Protein AF-0000000085929333 (afdb_homodimer)

Organism: NCBI:txid2866384

pLDDT: mean 88.83, std 20.16, range [30.67, 98.81]

Foldseek 3Di:
DDPPPDPPPPPDVPPQPDDQDLLLLLVVLVCVVPVVDDLVVSCVVSVHDSVVSVVSVVSCVVVCVDPDRDDDDDLVVVQFDWKKKKFFAFAPVCVVQLVVLLVPDPQFDDKDQDDDPGGIMTIGTHNDVVVVVCCVPPSNVPRHTTDDMDMGIDPDDDDDSPSVVSDDDPPD/DDPPPDPPPPPDVPPQPDDQDLLNLLVVLVCVVPVVDDLVVSCVVSVHDSVVSVVSVVSCVVVCVDPDRDDDDDLVVVQFDWKKKKFWAFAPVCVVQLVVLLVPDPQFDDKDQDDDPGGIMTIGTHNDVVVVVCCVPPVNVPRHTTDDMDMGIDPDDDDDSPSVVSDDDPPD

InterPro domains:
  IPR000485 AsnC-type HTH domain [PR00033] (20-36)
  IPR000485 AsnC-type HTH domain [PR00033] (36-47)
  IPR000485 AsnC-type HTH domain [PR00033] (47-66)
  IPR000485 AsnC-type HTH domain [PS50956] (20-81)
  IPR011008 Dimeric alpha-beta barrel [SSF54909] (80-157)
  IPR019885 Transcription regulator HTH, AsnC-type, conserved site [PS00519] (38-64)
  IPR019887 Transcription regulator AsnC/Lrp, ligand binding domain [PF01037] (84-159)
  IPR019888 Transcription regulator AsnC-like [SM00344] (20-126)
  IPR036388 Winged helix-like DNA-binding domain superfamily [G3DSA:1.10.10.10] (10-73)
  IPR036390 Winged helix DNA-binding domain superfamily [SSF46785] (20-80)

Secondary structure (DSSP, 8-state):
-------GGGSGGGSS-----HHHHHHHHHHHH-TT--HHHHHHHHTS-HHHHHHHHHHHHHTTSEEEEEEEE-TGGGT--EEEEEEEEE-GGGHHHHHHHHHH-TTEEEEEEESSS-SEEEEEEESSHHHHHHIIIIIGGGSTTEEEEEEEEEEEEEP--GGGGTS-----/-------GGGSGGGSS-----HHHHHHHHHHHH-TT--HHHHHHHHTS-HHHHHHHHHHHHHTTSEEEEEEEE-TGGGT--EEEEEEEEE-GGGHHHHHHHHHH-TTEEEEEEESSS-SEEEEEEESSHHHHHHIIIIIGGGSTTEEEEEEEEEEEEEP--GGGGTS-----

Nearest PDB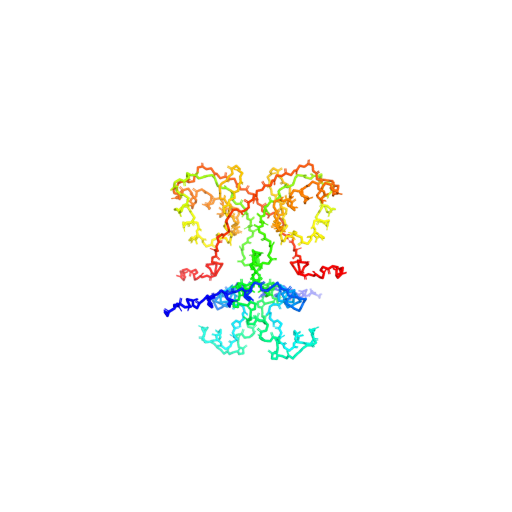 structures (foldseek):
  7fby-assembly1_A  TM=9.221E-01  e=7.530E-14  Pyrococcus horikoshii OT3
  2zny-assembly2_C  TM=9.361E-01  e=3.910E-13  Pyrococcus horikoshii
  1i1g-assembly1_A  TM=9.671E-01  e=1.616E-11  Pyrococcus furiosus
  8q90-assembly1_B  TM=9.523E-01  e=5.817E-11  Haloferax mediterranei
  2cfx-assembly1_C  TM=9.227E-01  e=2.476E-11  Bacillus subtilis

Structure (mmCIF, N/CA/C/O backbone):
data_AF-0000000085929333-model_v1
#
loop_
_entity.id
_entity.type
_entity.pdbx_description
1 polymer 'Lrp/AsnC family transcriptional regulator'
#
loop_
_atom_site.group_PDB
_atom_site.id
_atom_site.type_symbol
_atom_site.label_atom_id
_atom_site.label_alt_id
_atom_site.label_comp_id
_atom_site.label_asym_id
_atom_site.label_entity_id
_atom_site.label_seq_id
_atom_site.pdbx_PDB_ins_code
_atom_site.Cartn_x
_atom_site.Cartn_y
_atom_site.Cartn_z
_atom_site.occupancy
_atom_site.B_iso_or_equiv
_atom_site.auth_seq_id
_atom_site.auth_comp_id
_atom_site.auth_asym_id
_atom_site.auth_atom_id
_atom_site.pdbx_PDB_model_num
ATOM 1 N N . MET A 1 1 ? -31.391 53.062 -18.328 1 32.12 1 MET A N 1
ATOM 2 C CA . MET A 1 1 ? -31.969 51.75 -18.156 1 32.12 1 MET A CA 1
ATOM 3 C C . MET A 1 1 ? -30.891 50.719 -17.859 1 32.12 1 MET A C 1
ATOM 5 O O . MET A 1 1 ? -30.094 50.375 -18.719 1 32.12 1 MET A O 1
ATOM 9 N N . GLU A 1 2 ? -30.281 50.75 -16.562 1 32.5 2 GLU A N 1
ATOM 10 C CA . GLU A 1 2 ? -29.109 50.219 -15.844 1 32.5 2 GLU A CA 1
ATOM 11 C C . GLU A 1 2 ? -29.234 48.719 -15.625 1 32.5 2 GLU A C 1
ATOM 13 O O . GLU A 1 2 ? -30.188 48.25 -14.992 1 32.5 2 GLU A O 1
ATOM 18 N N . ASN A 1 3 ? -28.797 47.906 -16.688 1 35.47 3 ASN A N 1
ATOM 19 C CA . ASN A 1 3 ? -28.734 46.438 -16.75 1 35.47 3 ASN A CA 1
ATOM 20 C C . ASN A 1 3 ? -28.031 45.875 -15.523 1 35.47 3 ASN A C 1
ATOM 22 O O . ASN A 1 3 ? -26.859 46.156 -15.289 1 35.47 3 ASN A O 1
ATOM 26 N N . SER A 1 4 ? -28.828 45.531 -14.445 1 35.84 4 SER A N 1
ATOM 27 C CA . SER A 1 4 ? -28.547 44.781 -13.211 1 35.84 4 SER A CA 1
ATOM 28 C C . SER A 1 4 ? -27.875 43.469 -13.508 1 35.84 4 SER A C 1
ATOM 30 O O . SER A 1 4 ? -28.5 42.562 -14.062 1 35.84 4 SER A O 1
ATOM 32 N N . LEU A 1 5 ? -26.562 43.469 -13.898 1 33.84 5 LEU A N 1
ATOM 33 C CA . LEU A 1 5 ? -25.719 42.281 -14.055 1 33.84 5 LEU A CA 1
ATOM 34 C C . LEU A 1 5 ? -25.891 41.344 -12.867 1 33.84 5 LEU A C 1
ATOM 36 O O . LEU A 1 5 ? -25.781 41.75 -11.711 1 33.84 5 LEU A O 1
ATOM 40 N N . ASP A 1 6 ? -26.703 40.219 -13.031 1 31.5 6 ASP A N 1
ATOM 41 C CA . ASP A 1 6 ? -27.016 39.031 -12.234 1 31.5 6 ASP A CA 1
ATOM 42 C C . ASP A 1 6 ? -25.75 38.375 -11.719 1 31.5 6 ASP A C 1
ATOM 44 O O . ASP A 1 6 ? -24.953 37.844 -12.5 1 31.5 6 ASP A O 1
ATOM 48 N N . TYR A 1 7 ? -25.141 38.812 -10.555 1 31.5 7 TYR A N 1
ATOM 49 C CA . TYR A 1 7 ? -24.094 38.281 -9.68 1 31.5 7 TYR A CA 1
ATOM 50 C C . TYR A 1 7 ? -24.406 36.844 -9.266 1 31.5 7 TYR A C 1
ATOM 52 O O . TYR A 1 7 ? -23.891 36.344 -8.258 1 31.5 7 TYR A O 1
ATOM 60 N N . ASN A 1 8 ? -25.469 36.094 -9.797 1 35.25 8 ASN A N 1
ATOM 61 C CA . ASN A 1 8 ? -25.828 34.844 -9.125 1 35.25 8 ASN A CA 1
ATOM 62 C C . ASN A 1 8 ? -24.75 33.812 -9.273 1 35.25 8 ASN A C 1
ATOM 64 O O . ASN A 1 8 ? -24.984 32.625 -9 1 35.25 8 ASN A O 1
ATOM 68 N N . SER A 1 9 ? -23.734 33.938 -10.188 1 34.47 9 SER A N 1
ATOM 69 C CA . SER A 1 9 ? -23.016 32.719 -10.469 1 34.47 9 SER A CA 1
ATOM 70 C C . SER A 1 9 ? -22.203 32.25 -9.266 1 34.47 9 SER A C 1
ATOM 72 O O . SER A 1 9 ? -21.359 31.359 -9.375 1 34.47 9 SER A O 1
ATOM 74 N N . LYS A 1 10 ? -21.938 33.125 -8.242 1 34.38 10 LYS A N 1
ATOM 75 C CA . LYS A 1 10 ? -20.875 32.719 -7.328 1 34.38 10 LYS A CA 1
ATOM 76 C C . LYS A 1 10 ? -21.266 31.516 -6.496 1 34.38 10 LYS A C 1
ATOM 78 O O . LYS A 1 10 ? -20.469 31.031 -5.684 1 34.38 10 LYS A O 1
ATOM 83 N N . LYS A 1 11 ? -22.531 31.344 -6.066 1 35.56 11 LYS A N 1
ATOM 84 C CA . LYS A 1 11 ? -22.812 30.625 -4.828 1 35.56 11 LYS A CA 1
ATOM 85 C C . LYS A 1 11 ? -22.562 29.125 -4.988 1 35.56 11 LYS A C 1
ATOM 87 O O . LYS A 1 11 ? -22.453 28.406 -3.998 1 35.56 11 LYS A O 1
ATOM 92 N N . GLU A 1 12 ? -23.031 28.547 -6.051 1 35.44 12 GLU A N 1
ATOM 93 C CA . GLU A 1 12 ? -23.25 27.109 -5.918 1 35.44 12 GLU A CA 1
ATOM 94 C C . GLU A 1 12 ? -21.938 26.344 -5.793 1 35.44 12 GLU A C 1
ATOM 96 O O . GLU A 1 12 ? -21.938 25.141 -5.559 1 35.44 12 GLU A O 1
ATOM 101 N N . GLY A 1 13 ? -20.922 26.828 -6.426 1 36.38 13 GLY A N 1
ATOM 102 C CA . GLY A 1 13 ? -19.797 25.922 -6.531 1 36.38 13 GLY A CA 1
ATOM 103 C C . GLY A 1 13 ? -19.172 25.594 -5.188 1 36.38 13 GLY A C 1
ATOM 104 O O . GLY A 1 13 ? -18.062 25.047 -5.125 1 36.38 13 GLY A O 1
ATOM 105 N N . SER A 1 14 ? -19.359 26.406 -4.152 1 36.12 14 SER A N 1
ATOM 106 C CA . SER A 1 14 ? -18.719 26.453 -2.84 1 36.12 14 SER A CA 1
ATOM 107 C C . SER A 1 14 ? -19.031 25.203 -2.033 1 36.12 14 SER A C 1
ATOM 109 O O . SER A 1 14 ? -18.688 25.109 -0.852 1 36.12 14 SER A O 1
ATOM 111 N N . ASN A 1 15 ? -20.156 24.484 -2.287 1 38.84 15 ASN A N 1
ATOM 112 C CA . ASN A 1 15 ? -20.734 23.5 -1.37 1 38.84 15 ASN A CA 1
ATOM 113 C C . ASN A 1 15 ? -19.734 22.391 -1.049 1 38.84 15 ASN A C 1
ATOM 115 O O . ASN A 1 15 ? -20.062 21.422 -0.363 1 38.84 15 ASN A O 1
ATOM 119 N N . ILE A 1 16 ? -18.938 21.922 -1.933 1 40.66 16 ILE A N 1
ATOM 120 C CA . ILE A 1 16 ? -18.375 20.578 -2.082 1 40.66 16 ILE A CA 1
ATOM 121 C C . ILE A 1 16 ? -17.328 20.344 -0.987 1 40.66 16 ILE A C 1
ATOM 123 O O . ILE A 1 16 ? -16.781 19.25 -0.874 1 40.66 16 ILE A O 1
ATOM 127 N N . LYS A 1 17 ? -16.422 21.203 -0.756 1 48.69 17 LYS A N 1
ATOM 128 C CA . LYS A 1 17 ? -15.25 20.797 0.008 1 48.69 17 LYS A CA 1
ATOM 129 C C . LYS A 1 17 ? -15.633 20.406 1.436 1 48.69 17 LYS A C 1
ATOM 131 O O . LYS A 1 17 ? -15.297 21.125 2.385 1 48.69 17 LYS A O 1
ATOM 136 N N . LYS A 1 18 ? -16.844 20.016 1.617 1 57.16 18 LYS A N 1
ATOM 137 C CA . LYS A 1 18 ? -17.125 19.766 3.023 1 57.16 18 LYS A CA 1
ATOM 138 C C . LYS A 1 18 ? -16.156 18.75 3.609 1 57.16 18 LYS A C 1
ATOM 140 O O . LYS A 1 18 ? -15.867 17.719 2.988 1 57.16 18 LYS A O 1
ATOM 145 N N . ASN A 1 19 ? -15.516 19.125 4.668 1 73.62 19 ASN A N 1
ATOM 146 C CA . ASN A 1 19 ? -14.578 18.406 5.52 1 73.62 19 ASN A CA 1
ATOM 147 C C . ASN A 1 19 ? -15.164 17.078 6.004 1 73.62 19 ASN A C 1
ATOM 149 O O . ASN A 1 19 ? -16.391 16.953 6.133 1 73.62 19 ASN A O 1
ATOM 153 N N . LEU A 1 20 ? -14.445 16.047 5.898 1 88.81 20 LEU A N 1
ATOM 154 C CA . LEU A 1 20 ? -14.812 14.758 6.465 1 88.81 20 LEU A CA 1
ATOM 155 C C . LEU A 1 20 ? -15.336 14.914 7.891 1 88.81 20 LEU A C 1
ATOM 157 O O . LEU A 1 20 ? -14.695 15.562 8.719 1 88.81 20 LEU A O 1
ATOM 161 N N . ASP A 1 21 ? -16.562 14.531 8.125 1 91.12 21 ASP A N 1
ATOM 162 C CA . ASP A 1 21 ? -17.031 14.555 9.5 1 91.12 21 ASP A CA 1
ATOM 163 C C . ASP A 1 21 ? -16.656 13.266 10.234 1 91.12 21 ASP A C 1
ATOM 165 O O . ASP A 1 21 ? -15.953 12.422 9.688 1 91.12 21 ASP A O 1
ATOM 169 N N . TYR A 1 22 ? -17.125 13.234 11.461 1 92.38 22 TYR A N 1
ATOM 170 C CA . TYR A 1 22 ? -16.781 12.133 12.352 1 92.38 22 TYR A CA 1
ATOM 171 C C . TYR A 1 22 ? -17.203 10.797 11.758 1 92.38 22 TYR A C 1
ATOM 173 O O . TYR A 1 22 ? -16.453 9.82 11.812 1 92.38 22 TYR A O 1
ATOM 181 N N . LYS A 1 23 ? -18.344 10.711 11.227 1 95.44 23 LYS A N 1
ATOM 182 C CA . LYS A 1 23 ? -18.859 9.453 10.688 1 95.44 23 LYS A CA 1
ATOM 183 C C . LYS A 1 23 ? -18.062 9.008 9.469 1 95.44 23 LYS A C 1
ATOM 185 O O . LYS A 1 23 ? -17.781 7.82 9.297 1 95.44 23 LYS A O 1
ATOM 190 N N . ASP A 1 24 ? -17.672 9.984 8.586 1 96.19 24 ASP A N 1
ATOM 191 C CA . ASP A 1 24 ? -16.828 9.664 7.441 1 96.19 24 ASP A CA 1
ATOM 192 C C . ASP A 1 24 ? -15.508 9.031 7.895 1 96.19 24 ASP A C 1
ATOM 194 O O . ASP A 1 24 ? -15.047 8.047 7.305 1 96.19 24 ASP A O 1
ATOM 198 N N . ARG A 1 25 ? -14.969 9.562 8.945 1 95.75 25 ARG A N 1
ATOM 199 C CA . ARG A 1 25 ? -13.688 9.078 9.461 1 95.75 25 ARG A CA 1
ATOM 200 C C . ARG A 1 25 ? -13.828 7.66 10.008 1 95.75 25 ARG A C 1
ATOM 202 O O . ARG A 1 25 ? -12.922 6.836 9.836 1 95.75 25 ARG A O 1
ATOM 209 N N . ILE A 1 26 ? -14.883 7.438 10.656 1 96.31 26 ILE A N 1
ATOM 210 C CA . ILE A 1 26 ? -15.125 6.102 11.188 1 96.31 26 ILE A CA 1
ATOM 211 C C . ILE A 1 26 ? -15.234 5.105 10.031 1 96.31 26 ILE A C 1
ATOM 213 O O . ILE A 1 26 ? -14.656 4.016 10.086 1 96.31 26 ILE A O 1
ATOM 217 N N . ILE A 1 27 ? -15.953 5.496 9.016 1 97.75 27 ILE A N 1
ATOM 218 C CA . ILE A 1 27 ? -16.109 4.633 7.848 1 97.75 27 ILE A CA 1
ATOM 219 C C . ILE A 1 27 ? -14.742 4.301 7.266 1 97.75 27 ILE A C 1
ATOM 221 O O . ILE A 1 27 ? -14.438 3.135 6.996 1 97.75 27 ILE A O 1
ATOM 225 N N . LEU A 1 28 ? -13.938 5.312 7.078 1 98 28 LEU A N 1
ATOM 226 C CA . LEU A 1 28 ? -12.609 5.117 6.512 1 98 28 LEU A CA 1
ATOM 227 C C . LEU A 1 28 ? -11.766 4.211 7.402 1 98 28 LEU A C 1
ATOM 229 O O . LEU A 1 28 ? -11.055 3.334 6.906 1 98 28 LEU A O 1
ATOM 233 N N . SER A 1 29 ? -11.875 4.441 8.711 1 97.44 29 SER A N 1
ATOM 234 C CA . SER A 1 29 ? -11.141 3.619 9.664 1 97.44 29 SER A CA 1
ATOM 235 C C . SER A 1 29 ? -11.531 2.15 9.555 1 97.44 29 SER A C 1
ATOM 237 O O . SER A 1 29 ? -10.672 1.271 9.523 1 97.44 29 SER A O 1
ATOM 239 N N . LEU A 1 30 ? -12.789 1.899 9.453 1 97.69 30 LEU A N 1
ATOM 240 C CA . LEU A 1 30 ? -13.297 0.533 9.359 1 97.69 30 LEU A CA 1
ATOM 241 C C . LEU A 1 30 ? -12.859 -0.121 8.055 1 97.69 30 LEU A C 1
ATOM 243 O O . LEU A 1 30 ? -12.414 -1.272 8.047 1 97.69 30 LEU A O 1
ATOM 247 N N . LEU A 1 31 ? -12.914 0.618 6.992 1 98.06 31 LEU A N 1
ATOM 248 C CA . LEU A 1 31 ? -12.641 0.061 5.672 1 98.06 31 LEU A CA 1
ATOM 249 C C . LEU A 1 31 ? -11.148 -0.224 5.5 1 98.06 31 LEU A C 1
ATOM 251 O O . LEU A 1 31 ? -10.773 -1.197 4.844 1 98.06 31 LEU A O 1
ATOM 255 N N . VAL A 1 32 ? -10.281 0.638 6.031 1 97.75 32 VAL A N 1
ATOM 256 C CA . VAL A 1 32 ? -8.844 0.402 5.918 1 97.75 32 VAL A CA 1
ATOM 257 C C . VAL A 1 32 ? -8.469 -0.864 6.684 1 97.75 32 VAL A C 1
ATOM 259 O O . VAL A 1 32 ? -7.555 -1.59 6.281 1 97.75 32 VAL A O 1
ATOM 262 N N . LYS A 1 33 ? -9.219 -1.116 7.715 1 96.69 33 LYS A N 1
ATOM 263 C CA . LYS A 1 33 ? -8.992 -2.318 8.508 1 96.69 33 LYS A CA 1
ATOM 264 C C . LYS A 1 33 ? -9.539 -3.557 7.809 1 96.69 33 LYS A C 1
ATOM 266 O O . LYS A 1 33 ? -8.914 -4.617 7.82 1 96.69 33 LYS A O 1
ATOM 271 N N . ASP A 1 34 ? -10.68 -3.346 7.246 1 97.69 34 ASP A N 1
ATOM 272 C CA . ASP A 1 34 ? -11.352 -4.426 6.535 1 97.69 34 ASP A CA 1
ATOM 273 C C . ASP A 1 34 ? -12.383 -3.881 5.551 1 97.69 34 ASP A C 1
ATOM 275 O O . ASP A 1 34 ? -13.523 -3.596 5.93 1 97.69 34 ASP A O 1
ATOM 279 N N . SER A 1 35 ? -12.008 -3.908 4.289 1 98 35 SER A N 1
ATOM 280 C CA . SER A 1 35 ? -12.898 -3.312 3.297 1 98 35 SER A CA 1
ATOM 281 C C . SER A 1 35 ? -14.039 -4.258 2.936 1 98 35 SER A C 1
ATOM 283 O O . SER A 1 35 ? -14.961 -3.879 2.217 1 98 35 SER A O 1
ATOM 285 N N . SER A 1 36 ? -13.992 -5.465 3.406 1 96.38 36 SER A N 1
ATOM 286 C CA . SER A 1 36 ? -15.062 -6.422 3.123 1 96.38 36 SER A CA 1
ATOM 287 C C . SER A 1 36 ? -16.188 -6.32 4.152 1 96.38 36 SER A C 1
ATOM 289 O O . SER A 1 36 ? -17.172 -7.043 4.062 1 96.38 36 SER A O 1
ATOM 291 N N . ILE A 1 37 ? -16.047 -5.465 5.125 1 97.38 37 ILE A N 1
ATOM 292 C CA . ILE A 1 37 ? -17.062 -5.285 6.156 1 97.38 37 ILE A CA 1
ATOM 293 C C . ILE A 1 37 ? -18.406 -4.938 5.504 1 97.38 37 ILE A C 1
ATOM 295 O O . ILE A 1 37 ? -18.453 -4.188 4.527 1 97.38 37 ILE A O 1
ATOM 299 N N . SER A 1 38 ? -19.484 -5.414 6.047 1 97.06 38 SER A N 1
ATOM 300 C CA . SER A 1 38 ? -20.797 -5.203 5.445 1 97.06 38 SER A CA 1
ATOM 301 C C . SER A 1 38 ? -21.344 -3.816 5.773 1 97.06 38 SER A C 1
ATOM 303 O O . SER A 1 38 ? -20.984 -3.23 6.797 1 97.06 38 SER A O 1
ATOM 305 N N . LEU A 1 39 ? -22.203 -3.373 4.91 1 97.5 39 LEU A N 1
ATOM 306 C CA . LEU A 1 39 ? -22.875 -2.102 5.156 1 97.5 39 LEU A CA 1
ATOM 307 C C . LEU A 1 39 ? -23.656 -2.146 6.465 1 97.5 39 LEU A C 1
ATOM 309 O O . LEU A 1 39 ? -23.719 -1.152 7.191 1 97.5 39 LEU A O 1
ATOM 313 N N . VAL A 1 40 ? -24.234 -3.277 6.773 1 98.25 40 VAL A N 1
ATOM 314 C CA . VAL A 1 40 ? -25.016 -3.449 7.992 1 98.25 40 VAL A CA 1
ATOM 315 C C . VAL A 1 40 ? -24.109 -3.25 9.211 1 98.25 40 VAL A C 1
ATOM 317 O O . VAL A 1 40 ? -24.469 -2.516 10.141 1 98.25 40 VAL A O 1
ATOM 320 N N . ASP A 1 41 ? -22.984 -3.846 9.219 1 98.44 41 ASP A N 1
ATOM 321 C CA . ASP A 1 41 ? -22.062 -3.734 10.344 1 98.44 41 ASP A CA 1
ATOM 322 C C . ASP A 1 41 ? -21.562 -2.299 10.508 1 98.44 41 ASP A C 1
ATOM 324 O O . ASP A 1 41 ? -21.453 -1.796 11.625 1 98.44 41 ASP A O 1
ATOM 328 N N . ILE A 1 42 ? -21.266 -1.647 9.398 1 98.38 42 ILE A N 1
ATOM 329 C CA . ILE A 1 42 ? -20.828 -0.254 9.461 1 98.38 42 ILE A CA 1
ATOM 330 C C . ILE A 1 42 ? -21.953 0.605 10.047 1 98.38 42 ILE A C 1
ATOM 332 O O . ILE A 1 42 ? -21.703 1.459 10.898 1 98.38 42 ILE A O 1
ATOM 336 N N . SER A 1 43 ? -23.156 0.378 9.562 1 98.44 43 SER A N 1
ATOM 337 C CA . SER A 1 43 ? -24.297 1.163 10.031 1 98.44 43 SER A CA 1
ATOM 338 C C . SER A 1 43 ? -24.484 1.012 11.531 1 98.44 43 SER A C 1
ATOM 340 O O . SER A 1 43 ? -24.844 1.976 12.219 1 98.44 43 SER A O 1
ATOM 342 N N . LYS A 1 44 ? -24.25 -0.179 12.078 1 98.44 44 LYS A N 1
ATOM 343 C CA . LYS A 1 44 ? -24.375 -0.426 13.516 1 98.44 44 LYS A CA 1
ATOM 344 C C . LYS A 1 44 ? -23.344 0.383 14.297 1 98.44 44 LYS A C 1
ATOM 346 O O . LYS A 1 44 ? -23.656 1.001 15.312 1 98.44 44 LYS A O 1
ATOM 351 N N . VAL A 1 45 ? -22.172 0.432 13.82 1 97.38 45 VAL A N 1
ATOM 352 C CA . VAL A 1 45 ? -21.094 1.161 14.492 1 97.38 45 VAL A CA 1
ATOM 353 C C . VAL A 1 45 ? -21.406 2.656 14.477 1 97.38 45 VAL A C 1
ATOM 355 O O . VAL A 1 45 ? -21.172 3.35 15.477 1 97.38 45 VAL A O 1
ATOM 358 N N . LEU A 1 46 ? -21.953 3.127 13.414 1 96.88 46 LEU A N 1
ATOM 359 C CA . LEU A 1 46 ? -22.203 4.551 13.227 1 96.88 46 LEU A CA 1
ATOM 360 C C . LEU A 1 46 ? -23.5 4.98 13.922 1 96.88 46 LEU A C 1
ATOM 362 O O . LEU A 1 46 ? -23.703 6.168 14.164 1 96.88 46 LEU A O 1
ATOM 366 N N . GLY A 1 47 ? -24.344 4.094 14.148 1 97.75 47 GLY A N 1
ATOM 367 C CA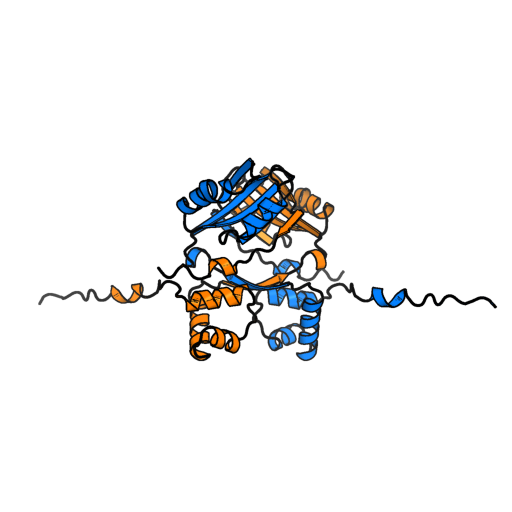 . GLY A 1 47 ? -25.641 4.434 14.711 1 97.75 47 GLY A CA 1
ATOM 368 C C . GLY A 1 47 ? -26.562 5.125 13.719 1 97.75 47 GLY A C 1
ATOM 369 O O . GLY A 1 47 ? -27.297 6.043 14.086 1 97.75 47 GLY A O 1
ATOM 370 N N . ILE A 1 48 ? -26.438 4.805 12.469 1 97.94 48 ILE A N 1
ATOM 371 C CA . ILE A 1 48 ? -27.312 5.348 11.43 1 97.94 48 ILE A CA 1
ATOM 372 C C . ILE A 1 48 ? -27.875 4.211 10.578 1 97.94 48 ILE A C 1
ATOM 374 O O . ILE A 1 48 ? -27.5 3.047 10.766 1 97.94 48 ILE A O 1
ATOM 378 N N . SER A 1 49 ? -28.734 4.559 9.648 1 98.12 49 SER A N 1
ATOM 379 C CA . SER A 1 49 ? -29.375 3.551 8.805 1 98.12 49 SER A CA 1
ATOM 380 C C . SER A 1 49 ? -28.406 3.012 7.758 1 98.12 49 SER A C 1
ATOM 382 O O . SER A 1 49 ? -27.422 3.674 7.414 1 98.12 49 SER A O 1
ATOM 384 N N . VAL A 1 50 ? -28.75 1.851 7.281 1 98.44 50 VAL A N 1
ATOM 385 C CA . VAL A 1 50 ? -27.969 1.247 6.207 1 98.44 50 VAL A CA 1
ATOM 386 C C . VAL A 1 50 ? -28 2.146 4.973 1 98.44 50 VAL A C 1
ATOM 388 O O . VAL A 1 50 ? -26.984 2.309 4.289 1 98.44 50 VAL A O 1
ATOM 391 N N . THR A 1 51 ? -29.141 2.754 4.695 1 98.31 51 THR A N 1
ATOM 392 C CA . THR A 1 51 ? -29.297 3.65 3.555 1 98.31 51 THR A CA 1
ATOM 393 C C . THR A 1 51 ? -28.391 4.867 3.689 1 98.31 51 THR A C 1
ATOM 395 O O . THR A 1 51 ? -27.703 5.25 2.732 1 98.31 51 THR A O 1
ATOM 398 N N . ALA A 1 52 ? -28.328 5.48 4.828 1 98.12 52 ALA A N 1
ATOM 399 C CA . ALA A 1 52 ? -27.453 6.629 5.086 1 98.12 52 ALA A CA 1
ATOM 400 C C . ALA A 1 52 ? -25.984 6.242 4.953 1 98.12 52 ALA A C 1
ATOM 402 O O . ALA A 1 52 ? -25.188 7.008 4.418 1 98.12 52 ALA A O 1
ATOM 403 N N . THR A 1 53 ? -25.672 5.082 5.512 1 98.25 53 THR A N 1
ATOM 404 C CA . THR A 1 53 ? -24.312 4.57 5.41 1 98.25 53 THR A CA 1
ATOM 405 C C . THR A 1 53 ? -23.906 4.398 3.949 1 98.25 53 THR A C 1
ATOM 407 O O . THR A 1 53 ? -22.812 4.809 3.553 1 98.25 53 THR A O 1
ATOM 410 N N . LYS A 1 54 ? -24.75 3.807 3.223 1 98 54 LYS A N 1
ATOM 411 C CA . LYS A 1 54 ? -24.5 3.59 1.802 1 98 54 LYS A CA 1
ATOM 412 C C . LYS A 1 54 ? -24.266 4.914 1.078 1 98 54 LYS A C 1
ATOM 414 O O . LYS A 1 54 ? -23.359 5.02 0.249 1 98 54 LYS A O 1
ATOM 419 N N . LYS A 1 55 ? -25.047 5.852 1.35 1 98.06 55 LYS A N 1
ATOM 420 C CA . LYS A 1 55 ? -24.906 7.168 0.729 1 98.06 55 LYS A CA 1
ATOM 421 C C . LYS A 1 55 ? -23.578 7.809 1.075 1 98.06 55 LYS A C 1
ATOM 423 O O . LYS A 1 55 ? -22.922 8.391 0.21 1 98.06 55 LYS A O 1
ATOM 428 N N . ARG A 1 56 ? -23.219 7.688 2.303 1 97.62 56 ARG A N 1
ATOM 429 C CA . ARG A 1 56 ? -21.938 8.25 2.738 1 97.62 56 ARG A CA 1
ATOM 430 C C . ARG A 1 56 ? -20.766 7.566 2.039 1 97.62 56 ARG A C 1
ATOM 432 O O . ARG A 1 56 ? -19.828 8.234 1.587 1 97.62 56 ARG A O 1
ATOM 439 N N . LEU A 1 57 ? -20.844 6.277 2.053 1 97.62 57 LEU A N 1
ATOM 440 C CA . LEU A 1 57 ? -19.797 5.535 1.356 1 97.62 57 LEU A CA 1
ATOM 441 C C . LEU A 1 57 ? -19.703 5.965 -0.104 1 97.62 57 LEU A C 1
ATOM 443 O O . LEU A 1 57 ? -18.609 6.195 -0.62 1 97.62 57 LEU A O 1
ATOM 447 N N . ALA A 1 58 ? -20.859 6.051 -0.754 1 97.56 58 ALA A N 1
ATOM 448 C CA . ALA A 1 58 ? -20.906 6.477 -2.15 1 97.56 58 ALA A CA 1
ATOM 449 C C . ALA A 1 58 ? -20.297 7.863 -2.32 1 97.56 58 ALA A C 1
ATOM 451 O O . ALA A 1 58 ? -19.562 8.109 -3.277 1 97.56 58 ALA A O 1
ATOM 452 N N . LYS A 1 59 ? -20.547 8.695 -1.451 1 97.38 59 LYS A N 1
ATOM 453 C CA . LYS A 1 59 ? -20.016 10.055 -1.499 1 97.38 59 LYS A CA 1
ATOM 454 C C . LYS A 1 59 ? -18.5 10.062 -1.369 1 97.38 59 LYS A C 1
ATOM 456 O O . LYS A 1 59 ? -17.812 10.812 -2.066 1 97.38 59 LYS A O 1
ATOM 461 N N . LEU A 1 60 ? -18 9.258 -0.424 1 97.81 60 LEU A N 1
ATOM 462 C CA . LEU A 1 60 ? -16.562 9.156 -0.231 1 97.81 60 LEU A CA 1
ATOM 463 C C . LEU A 1 60 ? -15.867 8.664 -1.5 1 97.81 60 LEU A C 1
ATOM 465 O O . LEU A 1 60 ? -14.789 9.133 -1.851 1 97.81 60 LEU A O 1
ATOM 469 N N . LYS A 1 61 ? -16.484 7.758 -2.162 1 97.69 61 LYS A N 1
ATOM 470 C CA . LYS A 1 61 ? -15.961 7.242 -3.424 1 97.69 61 LYS A CA 1
ATOM 471 C C . LYS A 1 61 ? -16.062 8.281 -4.531 1 97.69 61 LYS A C 1
ATOM 473 O O . LYS A 1 61 ? -15.102 8.523 -5.262 1 97.69 61 LYS A O 1
ATOM 478 N N . ASP A 1 62 ? -17.219 8.977 -4.637 1 97.25 62 ASP A N 1
ATOM 479 C CA . ASP A 1 62 ? -17.469 9.969 -5.672 1 97.25 62 ASP A CA 1
ATOM 480 C C . ASP A 1 62 ? -16.516 11.148 -5.543 1 97.25 62 ASP A C 1
ATOM 482 O O . ASP A 1 62 ? -16.062 11.703 -6.547 1 97.25 62 ASP A O 1
ATOM 486 N N . ARG A 1 63 ? -16.188 11.406 -4.32 1 96.75 63 ARG A N 1
ATOM 487 C CA . ARG A 1 63 ? -15.273 12.516 -4.047 1 96.75 63 ARG A CA 1
ATOM 488 C C . ARG A 1 63 ? -13.828 12.102 -4.289 1 96.75 63 ARG A C 1
ATOM 490 O O . ARG A 1 63 ? -12.922 12.93 -4.207 1 96.75 63 ARG A O 1
ATOM 497 N N . GLY A 1 64 ? -13.609 10.844 -4.484 1 97.38 64 GLY A N 1
ATOM 498 C CA . GLY A 1 64 ? -12.273 10.352 -4.777 1 97.38 64 GLY A CA 1
ATOM 499 C C . GLY A 1 64 ? -11.438 10.133 -3.531 1 97.38 64 GLY A C 1
ATOM 500 O O . GLY A 1 64 ? -10.211 9.992 -3.615 1 97.38 64 GLY A O 1
ATOM 501 N N . ILE A 1 65 ? -12.031 10.219 -2.354 1 97.62 65 ILE A N 1
ATOM 502 C CA . ILE A 1 65 ? -11.312 9.977 -1.107 1 97.62 65 ILE A CA 1
ATOM 503 C C . ILE A 1 65 ? -10.906 8.508 -1.022 1 97.62 65 ILE A C 1
ATOM 505 O O . ILE A 1 65 ? -9.773 8.195 -0.655 1 97.62 65 ILE A O 1
ATOM 509 N N . ILE A 1 66 ? -11.875 7.672 -1.298 1 98.12 66 ILE A N 1
ATOM 510 C CA . ILE A 1 66 ? -11.555 6.262 -1.478 1 98.12 66 ILE A CA 1
ATOM 511 C C . ILE A 1 66 ? -11.188 5.996 -2.936 1 98.12 66 ILE A C 1
ATOM 513 O O . ILE A 1 66 ? -12.023 6.145 -3.83 1 98.12 66 ILE A O 1
ATOM 517 N N . LYS A 1 67 ? -10.031 5.559 -3.168 1 97.06 67 LYS A N 1
ATOM 518 C CA . LYS A 1 67 ? -9.523 5.387 -4.527 1 97.06 67 LYS A CA 1
ATOM 519 C C . LYS A 1 67 ? -9.789 3.973 -5.035 1 97.06 67 LYS A C 1
ATOM 521 O O . LYS A 1 67 ? -10.047 3.773 -6.227 1 97.06 67 LYS A O 1
ATOM 526 N N . GLN A 1 68 ? -9.625 3.039 -4.125 1 97.19 68 GLN A N 1
ATOM 527 C CA . GLN A 1 68 ? -9.641 1.649 -4.57 1 97.19 68 GLN A CA 1
ATOM 528 C C . GLN A 1 68 ? -9.867 0.701 -3.395 1 97.19 68 GLN A C 1
ATOM 530 O O . GLN A 1 68 ? -9.312 0.904 -2.311 1 97.19 68 GLN A O 1
ATOM 535 N N . SER A 1 69 ? -10.75 -0.232 -3.529 1 97.94 69 SER A N 1
ATOM 536 C CA . SER A 1 69 ? -10.758 -1.403 -2.658 1 97.94 69 SER A CA 1
ATOM 537 C C . SER A 1 69 ? -9.805 -2.479 -3.172 1 97.94 69 SER A C 1
ATOM 539 O O . SER A 1 69 ? -9.852 -2.852 -4.348 1 97.94 69 SER A O 1
ATOM 541 N N . THR A 1 70 ? -8.945 -2.955 -2.375 1 98.31 70 THR A N 1
ATOM 542 C CA . THR A 1 70 ? -7.898 -3.869 -2.805 1 98.31 70 THR A CA 1
ATOM 543 C C . THR A 1 70 ? -7.543 -4.848 -1.69 1 98.31 70 THR A C 1
ATOM 545 O O . THR A 1 70 ? -8.242 -4.922 -0.676 1 98.31 70 THR A O 1
ATOM 548 N N . ILE A 1 71 ? -6.492 -5.66 -1.955 1 98.25 71 ILE A N 1
ATOM 549 C CA . ILE A 1 71 ? -6.023 -6.59 -0.935 1 98.25 71 ILE A CA 1
ATOM 550 C C . ILE A 1 71 ? -4.52 -6.422 -0.73 1 98.25 71 ILE A C 1
ATOM 552 O O . ILE A 1 71 ? -3.801 -6.035 -1.654 1 98.25 71 ILE A O 1
ATOM 556 N N . LYS A 1 72 ? -4.133 -6.609 0.462 1 97.44 72 LYS A N 1
ATOM 557 C CA . LYS A 1 72 ? -2.721 -6.852 0.747 1 97.44 72 LYS A CA 1
ATOM 558 C C . LYS A 1 72 ? -2.377 -8.328 0.612 1 97.44 72 LYS A C 1
ATOM 560 O O . LYS A 1 72 ? -3.098 -9.188 1.126 1 97.44 72 LYS A O 1
ATOM 565 N N . VAL A 1 73 ? -1.278 -8.594 -0.061 1 97.31 73 VAL A N 1
ATOM 566 C CA . VAL A 1 73 ? -0.894 -9.984 -0.283 1 97.31 73 VAL A CA 1
ATOM 567 C C . VAL A 1 73 ? 0.422 -10.281 0.434 1 97.31 73 VAL A C 1
ATOM 569 O O . VAL A 1 73 ? 1.166 -9.359 0.781 1 97.31 73 VAL A O 1
ATOM 572 N N . ASN A 1 74 ? 0.635 -11.516 0.687 1 97 74 ASN A N 1
ATOM 573 C CA . ASN A 1 74 ? 1.896 -12.008 1.233 1 97 74 ASN A CA 1
ATOM 574 C C . ASN A 1 74 ? 2.855 -12.438 0.129 1 97 74 ASN A C 1
ATOM 576 O O . ASN A 1 74 ? 2.758 -13.562 -0.38 1 97 74 ASN A O 1
ATOM 580 N N . PHE A 1 75 ? 3.777 -11.633 -0.161 1 96.56 75 PHE A N 1
ATOM 581 C CA . PHE A 1 75 ? 4.66 -11.883 -1.295 1 96.56 75 PHE A CA 1
ATOM 582 C C . PHE A 1 75 ? 5.516 -13.117 -1.05 1 96.56 75 PHE A C 1
ATOM 584 O O . PHE A 1 75 ? 5.824 -13.859 -1.982 1 96.56 75 PHE A O 1
ATOM 591 N N . ASP A 1 76 ? 5.91 -13.328 0.191 1 95.62 76 ASP A N 1
ATOM 592 C CA . ASP A 1 76 ? 6.711 -14.508 0.518 1 95.62 76 ASP A CA 1
ATOM 593 C C . ASP A 1 76 ? 5.973 -15.797 0.161 1 95.62 76 ASP A C 1
ATOM 595 O O . ASP A 1 76 ? 6.559 -16.703 -0.43 1 95.62 76 ASP A O 1
ATOM 599 N N . LYS A 1 77 ? 4.781 -15.82 0.436 1 94.69 77 LYS A N 1
ATOM 600 C CA . LYS A 1 77 ? 3.975 -17 0.167 1 94.69 77 LYS A CA 1
ATOM 601 C C . LYS A 1 77 ? 3.684 -17.141 -1.325 1 94.69 77 LYS A C 1
ATOM 603 O O . LYS A 1 77 ? 3.238 -18.203 -1.779 1 94.69 77 LYS A O 1
ATOM 608 N N . LEU A 1 78 ? 3.953 -16.094 -2.037 1 94.25 78 LEU A N 1
ATOM 609 C CA . LEU A 1 78 ? 3.768 -16.125 -3.482 1 94.25 78 LEU A CA 1
ATOM 610 C C . LEU A 1 78 ? 5.074 -16.469 -4.191 1 94.25 78 LEU A C 1
ATOM 612 O O . LEU A 1 78 ? 5.129 -16.5 -5.422 1 94.25 78 LEU A O 1
ATOM 616 N N . GLY A 1 79 ? 6.102 -16.672 -3.412 1 93.69 79 GLY A N 1
ATOM 617 C CA . GLY A 1 79 ? 7.375 -17.078 -3.979 1 93.69 79 GLY A CA 1
ATOM 618 C C . GLY A 1 79 ? 8.336 -15.922 -4.195 1 93.69 79 GLY A C 1
ATOM 619 O O . GLY A 1 79 ? 9.391 -16.094 -4.812 1 93.69 79 GLY A O 1
ATOM 620 N N . TYR A 1 80 ? 7.898 -14.773 -3.805 1 95.75 80 TYR A N 1
ATOM 621 C CA . TYR A 1 80 ? 8.758 -13.602 -3.875 1 95.75 80 TYR A CA 1
ATOM 622 C C . TYR A 1 80 ? 9.422 -13.328 -2.531 1 95.75 80 TYR A C 1
ATOM 624 O O . TYR A 1 80 ? 8.836 -12.695 -1.657 1 95.75 80 TYR A O 1
ATOM 632 N N . GLY A 1 81 ? 10.648 -13.656 -2.455 1 96.94 81 GLY A N 1
ATOM 633 C CA . GLY A 1 81 ? 11.297 -13.656 -1.154 1 96.94 81 GLY A CA 1
ATOM 634 C C . GLY A 1 81 ? 12.117 -12.406 -0.898 1 96.94 81 GLY A C 1
ATOM 635 O O . GLY A 1 81 ? 12.656 -12.219 0.196 1 96.94 81 GLY A O 1
ATOM 636 N N . VAL A 1 82 ? 12.203 -11.57 -1.928 1 98.25 82 VAL A N 1
ATOM 637 C CA . VAL A 1 82 ? 13.031 -10.383 -1.771 1 98.25 82 VAL A CA 1
ATOM 638 C C . VAL A 1 82 ? 12.234 -9.133 -2.139 1 98.25 82 VAL A C 1
ATOM 640 O O . VAL A 1 82 ? 11.617 -9.078 -3.209 1 98.25 82 VAL A O 1
ATOM 643 N N . LEU A 1 83 ? 12.148 -8.234 -1.253 1 98.56 83 LEU A N 1
ATOM 644 C CA . LEU A 1 83 ? 11.625 -6.887 -1.459 1 98.56 83 LEU A CA 1
ATOM 645 C C . LEU A 1 83 ? 12.734 -5.848 -1.346 1 98.56 83 LEU A C 1
ATOM 647 O O . LEU A 1 83 ? 13.578 -5.93 -0.454 1 98.56 83 LEU A O 1
ATOM 651 N N . ALA A 1 84 ? 12.719 -4.836 -2.24 1 98.75 84 ALA A N 1
ATOM 652 C CA . ALA A 1 84 ? 13.781 -3.832 -2.205 1 98.75 84 ALA A CA 1
ATOM 653 C C . ALA A 1 84 ? 13.297 -2.5 -2.771 1 98.75 84 ALA A C 1
ATOM 655 O O . ALA A 1 84 ? 12.367 -2.467 -3.586 1 98.75 84 ALA A O 1
ATOM 656 N N . PHE A 1 85 ? 13.906 -1.5 -2.291 1 98.81 85 PHE A N 1
ATOM 657 C CA . PHE A 1 85 ? 13.812 -0.2 -2.945 1 98.81 85 PHE A CA 1
ATOM 658 C C . PHE A 1 85 ? 15.016 0.03 -3.857 1 98.81 85 PHE A C 1
ATOM 660 O O . PHE A 1 85 ? 16.156 -0.209 -3.461 1 98.81 85 PHE A O 1
ATOM 667 N N . ILE A 1 86 ? 14.758 0.507 -5.023 1 98.56 86 ILE A N 1
ATOM 668 C CA . ILE A 1 86 ? 15.812 0.911 -5.945 1 98.56 86 ILE A CA 1
ATOM 669 C C . ILE A 1 86 ? 15.703 2.406 -6.238 1 98.56 86 ILE A C 1
ATOM 671 O O . ILE A 1 86 ? 14.711 2.859 -6.812 1 98.56 86 ILE A O 1
ATOM 675 N N . LYS A 1 87 ? 16.672 3.113 -5.844 1 98.44 87 LYS A N 1
ATOM 676 C CA . LYS A 1 87 ? 16.766 4.531 -6.18 1 98.44 87 LYS A CA 1
ATOM 677 C C . LYS A 1 87 ? 17.531 4.738 -7.488 1 98.44 87 LYS A C 1
ATOM 679 O O . LYS A 1 87 ? 18.5 4.043 -7.762 1 98.44 87 LYS A O 1
ATOM 684 N N . MET A 1 88 ? 17.094 5.738 -8.25 1 98.69 88 MET A N 1
ATOM 685 C CA . MET A 1 88 ? 17.672 5.941 -9.578 1 98.69 88 MET A CA 1
ATOM 686 C C . MET A 1 88 ? 17.906 7.426 -9.844 1 98.69 88 MET A C 1
ATOM 688 O O . MET A 1 88 ? 17.016 8.25 -9.617 1 98.69 88 MET A O 1
ATOM 692 N N . ALA A 1 89 ? 19.094 7.734 -10.227 1 98.56 89 ALA A N 1
ATOM 693 C CA . ALA A 1 89 ? 19.375 9.031 -10.836 1 98.56 89 ALA A CA 1
ATOM 694 C C . ALA A 1 89 ? 19.203 8.977 -12.352 1 98.56 89 ALA A C 1
ATOM 696 O O . ALA A 1 89 ? 19.703 8.07 -13.008 1 98.56 89 ALA A O 1
ATOM 697 N N . ILE A 1 90 ? 18.5 9.945 -12.898 1 98.38 90 ILE A N 1
ATOM 698 C CA . ILE A 1 90 ? 18.156 9.844 -14.312 1 98.38 90 ILE A CA 1
ATOM 699 C C . ILE A 1 90 ? 18.531 11.141 -15.023 1 98.38 90 ILE A C 1
ATOM 701 O O . ILE A 1 90 ? 18.828 12.148 -14.383 1 98.38 90 ILE A O 1
ATOM 705 N N . GLU A 1 91 ? 18.594 11.047 -16.312 1 97.62 91 GLU A N 1
ATOM 706 C CA . GLU A 1 91 ? 18.625 12.25 -17.141 1 97.62 91 GLU A CA 1
ATOM 707 C C . GLU A 1 91 ? 17.281 12.977 -17.109 1 97.62 91 GLU A C 1
ATOM 709 O O . GLU A 1 91 ? 16.266 12.406 -17.484 1 97.62 91 GLU A O 1
ATOM 714 N N . PRO A 1 92 ? 17.359 14.203 -16.75 1 95.75 92 PRO A N 1
ATOM 715 C CA . PRO A 1 92 ? 16.109 14.93 -16.531 1 95.75 92 PRO A CA 1
ATOM 716 C C . PRO A 1 92 ? 15.18 14.883 -17.734 1 95.75 92 PRO A C 1
ATOM 718 O O . PRO A 1 92 ? 13.969 14.711 -17.594 1 95.75 92 PRO A O 1
ATOM 721 N N . GLN A 1 93 ? 15.672 14.898 -18.906 1 96.94 93 GLN A N 1
ATOM 722 C CA . GLN A 1 93 ? 14.867 14.945 -20.125 1 96.94 93 GLN A CA 1
ATOM 723 C C . GLN A 1 93 ? 14.242 13.586 -20.422 1 96.94 93 GLN A C 1
ATOM 725 O O . GLN A 1 93 ? 13.359 13.484 -21.281 1 96.94 93 GLN A O 1
ATOM 730 N N . MET A 1 94 ? 14.727 12.57 -19.703 1 97.62 94 MET A N 1
ATOM 731 C CA . MET A 1 94 ? 14.266 11.219 -19.984 1 97.62 94 MET A CA 1
ATOM 732 C C . MET A 1 94 ? 13.297 10.727 -18.922 1 97.62 94 MET A C 1
ATOM 734 O O . MET A 1 94 ? 12.938 9.547 -18.891 1 97.62 94 MET A O 1
ATOM 738 N N . ARG A 1 95 ? 12.859 11.578 -18.047 1 97.75 95 ARG A N 1
ATOM 739 C CA . ARG A 1 95 ? 12.047 11.211 -16.891 1 97.75 95 ARG A CA 1
ATOM 740 C C . ARG A 1 95 ? 10.789 10.469 -17.328 1 97.75 95 ARG A C 1
ATOM 742 O O . ARG A 1 95 ? 10.492 9.383 -16.812 1 97.75 95 ARG A O 1
ATOM 749 N N . GLU A 1 96 ? 10.07 10.992 -18.281 1 97.75 96 GLU A N 1
ATOM 750 C CA . GLU A 1 96 ? 8.828 10.375 -18.734 1 97.75 96 GLU A CA 1
ATOM 751 C C . GLU A 1 96 ? 9.086 8.992 -19.328 1 97.75 96 GLU A C 1
ATOM 753 O O . GLU A 1 96 ? 8.328 8.055 -19.078 1 97.75 96 GLU A O 1
ATOM 758 N N . HIS A 1 97 ? 10.102 8.93 -20.078 1 98.19 97 HIS A N 1
ATOM 759 C CA . HIS A 1 97 ? 10.477 7.656 -20.688 1 98.19 97 HIS A CA 1
ATOM 760 C C . HIS A 1 97 ? 10.805 6.613 -19.625 1 98.19 97 HIS A C 1
ATOM 762 O O . HIS A 1 97 ? 10.305 5.488 -19.672 1 98.19 97 HIS A O 1
ATOM 768 N N . VAL A 1 98 ? 11.594 6.969 -18.641 1 98.38 98 VAL A N 1
ATOM 769 C CA . VAL A 1 98 ? 12.016 6.059 -17.578 1 98.38 98 VAL A CA 1
ATOM 770 C C . VAL A 1 98 ? 10.797 5.594 -16.781 1 98.38 98 VAL A C 1
ATOM 772 O O . VAL A 1 98 ? 10.625 4.395 -16.531 1 98.38 98 VAL A O 1
ATOM 775 N N . ILE A 1 99 ? 9.906 6.523 -16.469 1 98.5 99 ILE A N 1
ATOM 776 C CA . ILE A 1 99 ? 8.703 6.211 -15.695 1 98.5 99 ILE A CA 1
ATOM 777 C C . ILE A 1 99 ? 7.828 5.234 -16.484 1 98.5 99 ILE A C 1
ATOM 779 O O . ILE A 1 99 ? 7.363 4.23 -15.938 1 98.5 99 ILE A O 1
ATOM 783 N N . THR A 1 100 ? 7.648 5.496 -17.75 1 98.06 100 THR A N 1
ATOM 784 C CA . THR A 1 100 ? 6.812 4.66 -18.609 1 98.06 100 THR A CA 1
ATOM 785 C C . THR A 1 100 ? 7.359 3.236 -18.672 1 98.06 100 THR A C 1
ATOM 787 O O . THR A 1 100 ? 6.605 2.271 -18.531 1 98.06 100 THR A O 1
ATOM 790 N N . GLU A 1 101 ? 8.617 3.088 -18.844 1 97.81 101 GLU A N 1
ATOM 791 C CA . GLU A 1 101 ? 9.242 1.772 -18.953 1 97.81 101 GLU A CA 1
ATOM 792 C C . GLU A 1 101 ? 9.188 1.023 -17.625 1 97.81 101 GLU A C 1
ATOM 794 O O . GLU A 1 101 ? 8.945 -0.185 -17.594 1 97.81 101 GLU A O 1
ATOM 799 N N . LEU A 1 102 ? 9.43 1.749 -16.531 1 98.12 102 LEU A N 1
ATOM 800 C CA . LEU A 1 102 ? 9.383 1.12 -15.219 1 98.12 102 LEU A CA 1
ATOM 801 C C . LEU A 1 102 ? 7.992 0.571 -14.922 1 98.12 102 LEU A C 1
ATOM 803 O O . LEU A 1 102 ? 7.855 -0.491 -14.312 1 98.12 102 LEU A O 1
ATOM 807 N N . LYS A 1 103 ? 6.969 1.269 -15.398 1 97.38 103 LYS A N 1
ATOM 808 C CA . LYS A 1 103 ? 5.586 0.872 -15.148 1 97.38 103 LYS A CA 1
ATOM 809 C C . LYS A 1 103 ? 5.25 -0.429 -15.867 1 97.38 103 LYS A C 1
ATOM 811 O O . LYS A 1 103 ? 4.285 -1.109 -15.516 1 97.38 103 LYS A O 1
ATOM 816 N N . LYS A 1 104 ? 6.031 -0.802 -16.812 1 95.56 104 LYS A N 1
ATOM 817 C CA . LYS A 1 104 ? 5.793 -2.018 -17.594 1 95.56 104 LYS A CA 1
ATOM 818 C C . LYS A 1 104 ? 6.359 -3.242 -16.875 1 95.56 104 LYS A C 1
ATOM 820 O O . LYS A 1 104 ? 6.016 -4.379 -17.203 1 95.56 104 LYS A O 1
ATOM 825 N N . ILE A 1 105 ? 7.277 -3.008 -16 1 95.44 105 ILE A N 1
ATOM 826 C CA . ILE A 1 105 ? 7.949 -4.109 -15.328 1 95.44 105 ILE A CA 1
ATOM 827 C C . ILE A 1 105 ? 7.035 -4.684 -14.242 1 95.44 105 ILE A C 1
ATOM 829 O O . ILE A 1 105 ? 6.668 -3.982 -13.297 1 95.44 105 ILE A O 1
ATOM 833 N N . LYS A 1 106 ? 6.719 -5.918 -14.242 1 93.56 106 LYS A N 1
ATOM 834 C CA . LYS A 1 106 ? 5.734 -6.551 -13.375 1 93.56 106 LYS A CA 1
ATOM 835 C C . LYS A 1 106 ? 6.211 -6.559 -11.922 1 93.56 106 LYS A C 1
ATOM 837 O O . LYS A 1 106 ? 5.398 -6.496 -11 1 93.56 106 LYS A O 1
ATOM 842 N N . ASN A 1 107 ? 7.504 -6.559 -11.781 1 95.5 107 ASN A N 1
ATOM 843 C CA . ASN A 1 107 ? 8.062 -6.66 -10.438 1 95.5 107 ASN A CA 1
ATOM 844 C C . ASN A 1 107 ? 8.062 -5.305 -9.727 1 95.5 107 ASN A C 1
ATOM 846 O O . ASN A 1 107 ? 8.281 -5.234 -8.516 1 95.5 107 ASN A O 1
ATOM 850 N N . VAL A 1 108 ? 7.891 -4.219 -10.469 1 97.88 108 VAL A N 1
ATOM 851 C CA . VAL A 1 108 ? 7.797 -2.893 -9.867 1 97.88 108 VAL A CA 1
ATOM 852 C C . VAL A 1 108 ? 6.395 -2.684 -9.297 1 97.88 108 VAL A C 1
ATOM 854 O O . VAL A 1 108 ? 5.426 -2.547 -10.047 1 97.88 108 VAL A O 1
ATOM 857 N N . ILE A 1 109 ? 6.355 -2.566 -7.961 1 97.69 109 ILE A N 1
ATOM 858 C CA . ILE A 1 109 ? 5.027 -2.588 -7.363 1 97.69 109 ILE A CA 1
ATOM 859 C C . ILE A 1 109 ? 4.691 -1.206 -6.805 1 97.69 109 ILE 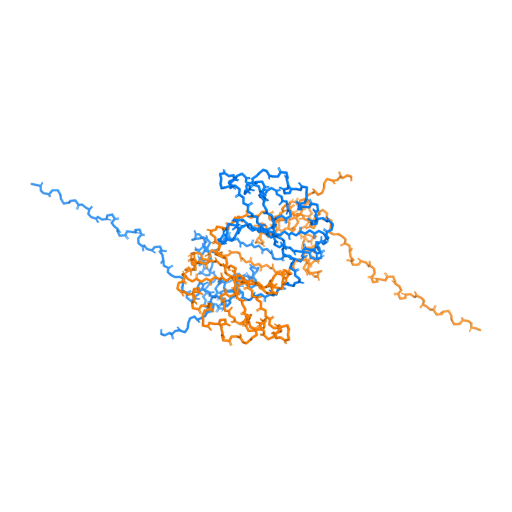A C 1
ATOM 861 O O . ILE A 1 109 ? 3.525 -0.907 -6.535 1 97.69 109 ILE A O 1
ATOM 865 N N . GLU A 1 110 ? 5.621 -0.333 -6.543 1 98.38 110 GLU A N 1
ATOM 866 C CA . GLU A 1 110 ? 5.465 1.085 -6.234 1 98.38 110 GLU A CA 1
ATOM 867 C C . GLU A 1 110 ? 6.496 1.929 -6.977 1 98.38 110 GLU A C 1
ATOM 869 O O . GLU A 1 110 ? 7.617 1.478 -7.215 1 98.38 110 GLU A O 1
ATOM 874 N N . LEU A 1 111 ? 6.117 3.111 -7.312 1 98.75 111 LEU A N 1
ATOM 875 C CA . LEU A 1 111 ? 6.98 3.986 -8.102 1 98.75 111 LEU A CA 1
ATOM 876 C C . LEU A 1 111 ? 6.789 5.445 -7.695 1 98.75 111 LEU A C 1
ATOM 878 O O . LEU A 1 111 ? 5.66 5.945 -7.676 1 98.75 111 LEU A O 1
ATOM 882 N N . TYR A 1 112 ? 7.891 6.066 -7.395 1 98.75 112 TYR A N 1
ATOM 883 C CA . TYR A 1 112 ? 7.844 7.422 -6.855 1 98.75 112 TYR A CA 1
ATOM 884 C C . TYR A 1 112 ? 8.852 8.328 -7.555 1 98.75 112 TYR A C 1
ATOM 886 O O . TYR A 1 112 ? 9.969 7.898 -7.863 1 98.75 112 TYR A O 1
ATOM 894 N N . GLU A 1 113 ? 8.484 9.586 -7.797 1 98.75 113 GLU A N 1
ATOM 895 C CA . GLU A 1 113 ? 9.453 10.664 -7.965 1 98.75 113 GLU A CA 1
ATOM 896 C C . GLU A 1 113 ? 9.797 11.312 -6.629 1 98.75 113 GLU A C 1
ATOM 898 O O . GLU A 1 113 ? 8.906 11.68 -5.863 1 98.75 113 GLU A O 1
ATOM 903 N N . VAL A 1 114 ? 11.094 11.43 -6.375 1 98.56 114 VAL A N 1
ATOM 904 C CA . VAL A 1 114 ? 11.477 11.836 -5.027 1 98.56 114 VAL A CA 1
ATOM 905 C C . VAL A 1 114 ? 12.492 12.977 -5.098 1 98.56 114 VAL A C 1
ATOM 907 O O . VAL A 1 114 ? 13.125 13.18 -6.137 1 98.56 114 VAL A O 1
ATOM 910 N N . SER A 1 115 ? 12.602 13.719 -4 1 97.88 115 SER A N 1
ATOM 911 C CA . SER A 1 115 ? 13.648 14.719 -3.836 1 97.88 115 SER A CA 1
ATOM 912 C C . SER A 1 115 ? 14.938 14.102 -3.299 1 97.88 115 SER A C 1
ATOM 914 O O . SER A 1 115 ? 14.93 12.961 -2.834 1 97.88 115 SER A O 1
ATOM 916 N N . GLY A 1 116 ? 15.992 14.805 -3.439 1 95.12 116 GLY A N 1
ATOM 917 C CA . GLY A 1 116 ? 17.25 14.336 -2.881 1 95.12 116 GLY A CA 1
ATOM 918 C C . GLY A 1 116 ? 18.266 13.961 -3.939 1 95.12 116 GLY A C 1
ATOM 919 O O . GLY A 1 116 ? 18.297 14.562 -5.016 1 95.12 116 GLY A O 1
ATOM 920 N N . GLU A 1 117 ? 19.062 13.016 -3.572 1 94.62 117 GLU A N 1
ATOM 921 C CA . GLU A 1 117 ? 20.188 12.625 -4.418 1 94.62 117 GLU A CA 1
ATOM 922 C C . GLU A 1 117 ? 19.703 11.859 -5.648 1 94.62 117 GLU A C 1
ATOM 924 O O . GLU A 1 117 ? 20.344 11.906 -6.703 1 94.62 117 GLU A O 1
ATOM 929 N N . TYR A 1 118 ? 18.641 11.195 -5.5 1 97.81 118 TYR A N 1
ATOM 930 C CA . TYR A 1 118 ? 18.062 10.422 -6.598 1 97.81 118 TYR A CA 1
ATOM 931 C C . TYR A 1 118 ? 16.75 11.023 -7.066 1 97.81 118 TYR A C 1
ATOM 933 O O . TYR A 1 118 ? 16.156 11.859 -6.367 1 97.81 118 TYR A O 1
ATOM 941 N N . ASP A 1 119 ? 16.266 10.625 -8.25 1 98.5 119 ASP A N 1
ATOM 942 C CA . ASP A 1 119 ? 15.094 11.234 -8.875 1 98.5 119 ASP A CA 1
ATOM 943 C C . ASP A 1 119 ? 13.867 10.328 -8.766 1 98.5 119 ASP A C 1
ATOM 945 O O . ASP A 1 119 ? 12.742 10.812 -8.641 1 98.5 119 ASP A O 1
ATOM 949 N N . ILE A 1 120 ? 14.141 9.031 -8.859 1 98.75 120 ILE A N 1
ATOM 950 C CA . ILE A 1 120 ? 13.078 8.031 -8.891 1 98.75 120 ILE A CA 1
ATOM 951 C C . ILE A 1 120 ? 13.375 6.93 -7.879 1 98.75 120 ILE A C 1
ATOM 953 O O . ILE A 1 120 ? 14.531 6.551 -7.691 1 98.75 120 ILE A O 1
ATOM 957 N N . MET A 1 121 ? 12.391 6.445 -7.227 1 98.75 121 MET A N 1
ATOM 958 C CA . MET A 1 121 ? 12.5 5.285 -6.344 1 98.75 121 MET A CA 1
ATOM 959 C C . MET A 1 121 ? 11.406 4.27 -6.641 1 98.75 121 MET A C 1
ATOM 961 O O . MET A 1 121 ? 10.227 4.629 -6.742 1 98.75 121 MET A O 1
ATOM 965 N N . ALA A 1 122 ? 11.781 3.055 -6.84 1 98.75 122 ALA A N 1
ATOM 966 C CA . ALA A 1 122 ? 10.852 1.962 -7.094 1 98.75 122 ALA A CA 1
ATOM 967 C C . ALA A 1 122 ? 10.93 0.905 -5.996 1 98.75 122 ALA A C 1
ATOM 969 O O . ALA A 1 122 ? 12.016 0.571 -5.523 1 98.75 122 ALA A O 1
ATOM 970 N N . LYS A 1 123 ? 9.812 0.466 -5.539 1 98.75 123 LYS A N 1
ATOM 971 C CA . LYS A 1 123 ? 9.766 -0.754 -4.742 1 98.75 123 LYS A CA 1
ATOM 972 C C . LYS A 1 123 ? 9.578 -1.984 -5.625 1 98.75 123 LYS A C 1
ATOM 974 O O . LYS A 1 123 ? 8.672 -2.025 -6.461 1 98.75 123 LYS A O 1
ATOM 979 N N . VAL A 1 124 ? 10.438 -2.971 -5.484 1 98.5 124 VAL A N 1
ATOM 980 C CA . VAL A 1 124 ? 10.383 -4.145 -6.352 1 98.5 124 VAL A CA 1
ATOM 981 C C . VAL A 1 124 ? 10.25 -5.406 -5.504 1 98.5 124 VAL A C 1
ATOM 983 O O . VAL A 1 124 ? 10.703 -5.445 -4.355 1 98.5 124 VAL A O 1
ATOM 986 N N . VAL A 1 125 ? 9.625 -6.336 -6.062 1 97.94 125 VAL A N 1
ATOM 987 C CA . VAL A 1 125 ? 9.5 -7.664 -5.469 1 97.94 125 VAL A CA 1
ATOM 988 C C . VAL A 1 125 ? 10.055 -8.711 -6.426 1 97.94 125 VAL A C 1
ATOM 990 O O . VAL A 1 125 ? 9.711 -8.734 -7.609 1 97.94 125 VAL A O 1
ATOM 993 N N . VAL A 1 126 ? 10.984 -9.555 -5.945 1 97.69 126 VAL A N 1
ATOM 994 C CA . VAL A 1 126 ? 11.625 -10.57 -6.781 1 97.69 126 VAL A CA 1
ATOM 995 C C . VAL A 1 126 ? 11.742 -11.875 -6.008 1 97.69 126 VAL A C 1
ATOM 997 O O . VAL A 1 126 ? 11.555 -11.906 -4.789 1 97.69 126 VAL A O 1
ATOM 1000 N N . LYS A 1 127 ? 12.023 -12.93 -6.699 1 96.69 127 LYS A N 1
ATOM 1001 C CA . LYS A 1 127 ? 12.031 -14.266 -6.105 1 96.69 127 LYS A CA 1
ATOM 1002 C C . LYS A 1 127 ? 13.234 -14.453 -5.188 1 96.69 127 LYS A C 1
ATOM 1004 O O . LYS A 1 127 ? 13.133 -15.109 -4.152 1 96.69 127 LYS A O 1
ATOM 1009 N N . ASN A 1 128 ? 14.344 -13.906 -5.625 1 97.38 128 ASN A N 1
ATOM 1010 C CA . ASN A 1 128 ? 15.602 -14.086 -4.91 1 97.38 128 ASN A CA 1
ATOM 1011 C C . ASN A 1 128 ? 16.625 -13.023 -5.312 1 97.38 128 ASN A C 1
ATOM 1013 O O . ASN A 1 128 ? 16.344 -12.164 -6.145 1 97.38 128 ASN A O 1
ATOM 1017 N N . VAL A 1 129 ? 17.766 -13.10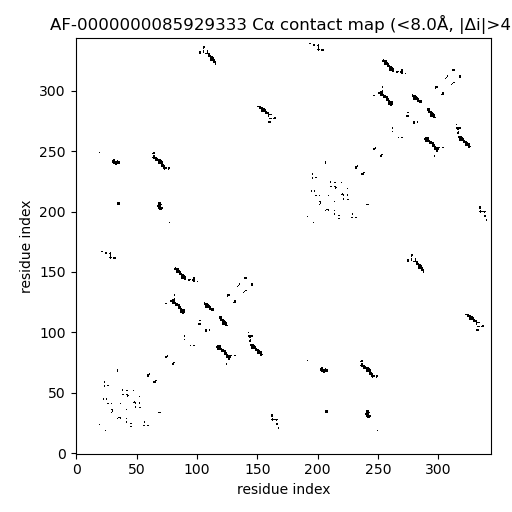9 -4.715 1 97.19 129 VAL A N 1
ATOM 1018 C CA . VAL A 1 129 ? 18.797 -12.109 -4.922 1 97.19 129 VAL A CA 1
ATOM 1019 C C . VAL A 1 129 ? 19.297 -12.18 -6.359 1 97.19 129 VAL A C 1
ATOM 1021 O O . VAL A 1 129 ? 19.641 -11.156 -6.961 1 97.19 129 VAL A O 1
ATOM 1024 N N . SER A 1 130 ? 19.328 -13.398 -6.895 1 97.69 130 SER A N 1
ATOM 1025 C CA . SER A 1 130 ? 19.75 -13.547 -8.281 1 97.69 130 SER A CA 1
ATOM 1026 C C . SER A 1 130 ? 18.828 -12.781 -9.227 1 97.69 130 SER A C 1
ATOM 1028 O O . SER A 1 130 ? 19.297 -12.078 -10.125 1 97.69 130 SER A O 1
ATOM 1030 N N . GLU A 1 131 ? 17.547 -12.859 -9.055 1 97.06 131 GLU A N 1
ATOM 1031 C CA . GLU A 1 131 ? 16.594 -12.117 -9.867 1 97.06 131 GLU A CA 1
ATOM 1032 C C . GLU A 1 131 ? 16.734 -10.609 -9.648 1 97.06 131 GLU A C 1
ATOM 1034 O O . GLU A 1 131 ? 16.562 -9.82 -10.586 1 97.06 131 GLU A O 1
ATOM 1039 N N . LEU A 1 132 ? 17.062 -10.203 -8.398 1 97.69 132 LEU A N 1
ATOM 1040 C CA . LEU A 1 132 ? 17.328 -8.789 -8.141 1 97.69 132 LEU A CA 1
ATOM 1041 C C . LEU A 1 132 ? 18.516 -8.297 -8.953 1 97.69 132 LEU A C 1
ATOM 1043 O O . LEU A 1 132 ? 18.453 -7.234 -9.578 1 97.69 132 LEU A O 1
ATOM 1047 N N . ARG A 1 133 ? 19.516 -9.086 -8.922 1 96.5 133 ARG A N 1
ATOM 1048 C CA . ARG A 1 133 ? 20.703 -8.766 -9.711 1 96.5 133 ARG A CA 1
ATOM 1049 C C . ARG A 1 133 ? 20.359 -8.625 -11.188 1 96.5 133 ARG A C 1
ATOM 1051 O O . ARG A 1 133 ? 20.781 -7.676 -11.844 1 96.5 133 ARG A O 1
ATOM 1058 N N . ASP A 1 134 ? 19.562 -9.516 -11.695 1 96.25 134 ASP A N 1
ATOM 1059 C CA . ASP A 1 134 ? 19.141 -9.469 -13.094 1 96.25 134 ASP A CA 1
ATOM 1060 C C . ASP A 1 134 ? 18.328 -8.211 -13.375 1 96.25 134 ASP A C 1
ATOM 1062 O O . ASP A 1 134 ? 18.469 -7.59 -14.43 1 96.25 134 ASP A O 1
ATOM 1066 N N . THR A 1 135 ? 17.453 -7.895 -12.453 1 94.56 135 THR A N 1
ATOM 1067 C CA . THR A 1 135 ? 16.672 -6.668 -12.586 1 94.56 135 THR A CA 1
ATOM 1068 C C . THR A 1 135 ? 17.594 -5.453 -12.695 1 94.56 135 THR A C 1
ATOM 1070 O O . THR A 1 135 ? 17.406 -4.605 -13.57 1 94.56 135 THR A O 1
ATOM 1073 N N . LEU A 1 136 ? 18.609 -5.395 -11.914 1 92.56 136 LEU A N 1
ATOM 1074 C CA . LEU A 1 136 ? 19.531 -4.266 -11.844 1 92.56 136 LEU A CA 1
ATOM 1075 C C . LEU A 1 136 ? 20.438 -4.23 -13.07 1 92.56 136 LEU A C 1
ATOM 1077 O O . LEU A 1 136 ? 20.656 -3.166 -13.656 1 92.56 136 LEU A O 1
ATOM 1081 N N . LEU A 1 137 ? 20.891 -5.395 -13.477 1 91.31 137 LEU A N 1
ATOM 1082 C CA . LEU A 1 137 ? 21.969 -5.453 -14.461 1 91.31 137 LEU A CA 1
ATOM 1083 C C . LEU A 1 137 ? 21.406 -5.602 -15.875 1 91.31 137 LEU A C 1
ATOM 1085 O O . LEU A 1 137 ? 22.078 -5.242 -16.844 1 91.31 137 LEU A O 1
ATOM 1089 N N . THR A 1 138 ? 20.219 -6.086 -15.992 1 91.88 138 THR A N 1
ATOM 1090 C CA . THR A 1 138 ? 19.672 -6.367 -17.312 1 91.88 138 THR A CA 1
ATOM 1091 C C . THR A 1 138 ? 18.438 -5.512 -17.578 1 91.88 138 THR A C 1
ATOM 1093 O O . THR A 1 138 ? 18.453 -4.66 -18.469 1 91.88 138 THR A O 1
ATOM 1096 N N . THR A 1 139 ? 17.484 -5.578 -16.75 1 92.69 139 THR A N 1
ATOM 1097 C CA . THR A 1 139 ? 16.219 -4.91 -17.016 1 92.69 139 THR A CA 1
ATOM 1098 C C . THR A 1 139 ? 16.375 -3.395 -16.969 1 92.69 139 THR A C 1
ATOM 1100 O O . THR A 1 139 ? 16.047 -2.699 -17.922 1 92.69 139 THR A O 1
ATOM 1103 N N . LEU A 1 140 ? 17.016 -2.861 -15.938 1 94.94 140 LEU A N 1
ATOM 1104 C CA . LEU A 1 140 ? 17.109 -1.417 -15.758 1 94.94 140 LEU A CA 1
ATOM 1105 C C . LEU A 1 140 ? 18.156 -0.818 -16.703 1 94.94 140 LEU A C 1
ATOM 1107 O O . LEU A 1 140 ? 18 0.312 -17.156 1 94.94 140 LEU A O 1
ATOM 1111 N N . THR A 1 141 ? 19.203 -1.595 -16.969 1 92.94 141 THR A N 1
ATOM 1112 C CA . THR A 1 141 ? 20.266 -1.094 -17.828 1 92.94 141 THR A CA 1
ATOM 1113 C C . THR A 1 141 ? 19.766 -0.893 -19.25 1 92.94 141 THR A C 1
ATOM 1115 O O . THR A 1 141 ? 20.344 -0.135 -20.016 1 92.94 141 THR A O 1
ATOM 1118 N N . LYS A 1 142 ? 18.672 -1.555 -19.562 1 94.62 142 LYS A N 1
ATOM 1119 C CA . LYS A 1 142 ? 18.094 -1.438 -20.906 1 94.62 142 LYS A CA 1
ATOM 1120 C C . LYS A 1 142 ? 17.25 -0.174 -21.031 1 94.62 142 LYS A C 1
ATOM 1122 O O . LYS A 1 142 ? 16.906 0.239 -22.141 1 94.62 142 LYS A O 1
ATOM 1127 N N . ILE A 1 143 ? 16.906 0.352 -19.938 1 96.31 143 ILE A N 1
ATOM 1128 C CA . ILE A 1 143 ? 16.125 1.582 -19.953 1 96.31 143 ILE A CA 1
ATOM 1129 C C . ILE A 1 143 ? 17.062 2.783 -20.109 1 96.31 143 ILE A C 1
ATOM 1131 O O . ILE A 1 143 ? 17.828 3.104 -19.203 1 96.31 143 ILE A O 1
ATOM 1135 N N . GLY A 1 144 ? 17.016 3.453 -21.188 1 95.62 144 GLY A N 1
ATOM 1136 C CA . GLY A 1 144 ? 17.797 4.66 -21.391 1 95.62 144 GLY A CA 1
ATOM 1137 C C . GLY A 1 144 ? 17.469 5.762 -20.391 1 95.62 144 GLY A C 1
ATOM 1138 O O . GLY A 1 144 ? 16.297 5.953 -20.047 1 95.62 144 GLY A O 1
ATOM 1139 N N . GLY A 1 145 ? 18.547 6.461 -19.891 1 97.5 145 GLY A N 1
ATOM 1140 C CA . GLY A 1 145 ? 18.297 7.633 -19.062 1 97.5 145 GLY A CA 1
ATOM 1141 C C . GLY A 1 145 ? 18.609 7.41 -17.594 1 97.5 145 GLY A C 1
ATOM 1142 O O . GLY A 1 145 ? 18.641 8.359 -16.812 1 97.5 145 GLY A O 1
ATOM 1143 N N . ILE A 1 146 ? 18.859 6.137 -17.203 1 97.94 146 ILE A N 1
ATOM 1144 C CA . ILE A 1 146 ? 19.234 5.848 -15.828 1 97.94 146 ILE A CA 1
ATOM 1145 C C . ILE A 1 146 ? 20.766 5.934 -15.695 1 97.94 146 ILE A C 1
ATOM 1147 O O . ILE A 1 146 ? 21.484 5.172 -16.328 1 97.94 146 ILE A O 1
ATOM 1151 N N . ASN A 1 147 ? 21.203 6.766 -14.828 1 96.62 147 ASN A N 1
ATOM 1152 C CA . ASN A 1 147 ? 22.641 7.039 -14.703 1 96.62 147 ASN A CA 1
ATOM 1153 C C . ASN A 1 147 ? 23.266 6.246 -13.562 1 96.62 147 ASN A C 1
ATOM 1155 O O . ASN A 1 147 ? 24.422 5.824 -13.648 1 96.62 147 ASN A O 1
ATOM 1159 N N . LYS A 1 148 ? 22.5 6.152 -12.539 1 96.06 148 LYS A N 1
ATOM 1160 C CA . LYS A 1 148 ? 22.984 5.523 -11.312 1 96.06 148 LYS A CA 1
ATOM 1161 C C . LYS A 1 148 ? 21.844 4.914 -10.516 1 96.06 148 LYS A C 1
ATOM 1163 O O . LYS A 1 148 ? 20.734 5.461 -10.484 1 96.06 148 LYS A O 1
ATOM 1168 N N . THR A 1 149 ? 22.141 3.768 -9.922 1 97.19 149 THR A N 1
ATOM 1169 C CA . THR A 1 149 ? 21.141 3.15 -9.055 1 97.19 149 THR A CA 1
ATOM 1170 C C . THR A 1 149 ? 21.734 2.82 -7.691 1 97.19 149 THR A C 1
ATOM 1172 O O . THR A 1 149 ? 22.953 2.664 -7.566 1 97.19 149 THR A O 1
ATOM 1175 N N . SER A 1 150 ? 20.969 2.82 -6.68 1 97.19 150 SER A N 1
ATOM 1176 C CA . SER A 1 150 ? 21.266 2.336 -5.34 1 97.19 150 SER A CA 1
ATOM 1177 C C . SER A 1 150 ? 20.125 1.496 -4.781 1 97.19 150 SER A C 1
ATOM 1179 O O . SER A 1 150 ? 18.953 1.906 -4.836 1 97.19 150 SER A O 1
ATOM 1181 N N . THR A 1 151 ? 20.5 0.346 -4.27 1 97.88 151 THR A N 1
ATOM 1182 C CA . THR A 1 151 ? 19.469 -0.595 -3.846 1 97.88 151 THR A CA 1
ATOM 1183 C C . THR A 1 151 ? 19.469 -0.751 -2.328 1 97.88 151 THR A C 1
ATOM 1185 O O . THR A 1 151 ? 20.531 -0.842 -1.708 1 97.88 151 THR A O 1
ATOM 1188 N N . MET A 1 152 ? 18.328 -0.684 -1.7 1 98.25 152 MET A N 1
ATOM 1189 C CA . MET A 1 152 ? 18.109 -1.029 -0.3 1 98.25 152 MET A CA 1
ATOM 1190 C C . MET A 1 152 ? 17.188 -2.242 -0.181 1 98.25 152 MET A C 1
ATOM 1192 O O . MET A 1 152 ? 16.031 -2.188 -0.582 1 98.25 152 MET A O 1
ATOM 1196 N N . ILE A 1 153 ? 17.734 -3.293 0.373 1 98.69 153 ILE A N 1
ATOM 1197 C CA . ILE A 1 153 ? 16.906 -4.477 0.597 1 98.69 153 ILE A CA 1
ATOM 1198 C C . ILE A 1 153 ? 16.031 -4.273 1.834 1 98.69 153 ILE A C 1
ATOM 1200 O O . ILE A 1 153 ? 16.516 -3.768 2.857 1 98.69 153 ILE A O 1
ATOM 1204 N N . ILE A 1 154 ? 14.789 -4.574 1.71 1 98.75 154 ILE A N 1
ATOM 1205 C CA . ILE A 1 154 ? 13.891 -4.539 2.855 1 98.75 154 ILE A CA 1
ATOM 1206 C C . ILE A 1 154 ? 14.047 -5.82 3.674 1 98.75 154 ILE A C 1
ATOM 1208 O O . ILE A 1 154 ? 13.617 -6.895 3.246 1 98.75 154 ILE A O 1
ATOM 1212 N N . MET A 1 155 ? 14.578 -5.641 4.777 1 98.06 155 MET A N 1
ATOM 1213 C CA . MET A 1 155 ? 14.844 -6.789 5.641 1 98.06 155 MET A CA 1
ATOM 1214 C C . MET A 1 155 ? 13.594 -7.195 6.406 1 98.06 155 MET A C 1
ATOM 1216 O O . MET A 1 155 ? 13.398 -8.375 6.707 1 98.06 155 MET A O 1
ATOM 1220 N N . LYS A 1 156 ? 12.836 -6.242 6.766 1 97.81 156 LYS A N 1
ATOM 1221 C CA . LYS A 1 156 ? 11.594 -6.477 7.488 1 97.81 156 LYS A CA 1
ATOM 1222 C C . LYS A 1 156 ? 10.594 -5.348 7.234 1 97.81 156 LYS A C 1
ATOM 1224 O O . LYS A 1 156 ? 10.961 -4.172 7.246 1 97.81 156 LYS A O 1
ATOM 1229 N N . GLU A 1 157 ? 9.453 -5.723 6.848 1 97.75 157 GLU A N 1
ATOM 1230 C CA . GLU A 1 157 ? 8.336 -4.789 6.77 1 97.75 157 GLU A CA 1
ATOM 1231 C C . GLU A 1 157 ? 7.461 -4.867 8.023 1 97.75 157 GLU A C 1
ATOM 1233 O O . GLU A 1 157 ? 7.02 -5.953 8.406 1 97.75 157 GLU A O 1
ATOM 1238 N N . HIS A 1 158 ? 7.219 -3.74 8.695 1 97.62 158 HIS A N 1
ATOM 1239 C CA . HIS A 1 158 ? 6.383 -3.711 9.891 1 97.62 158 HIS A CA 1
ATOM 1240 C C . HIS A 1 158 ? 4.973 -3.234 9.562 1 97.62 158 HIS A C 1
ATOM 1242 O O . HIS A 1 158 ? 4.793 -2.334 8.742 1 97.62 158 HIS A O 1
ATOM 1248 N N . SER A 1 159 ? 4.004 -3.848 10.141 1 94.5 159 SER A N 1
ATOM 1249 C CA . SER A 1 159 ? 2.617 -3.432 9.953 1 94.5 159 SER A CA 1
ATOM 1250 C C . SER A 1 159 ? 2.342 -2.102 10.648 1 94.5 159 SER A C 1
ATOM 1252 O O . SER A 1 159 ? 2.705 -1.914 11.812 1 94.5 159 SER A O 1
ATOM 1254 N N . CYS A 1 160 ? 1.793 -1.171 9.914 1 94.38 160 CYS A N 1
ATOM 1255 C CA . CYS A 1 160 ? 1.337 0.103 10.461 1 94.38 160 CYS A CA 1
ATOM 1256 C C . CYS A 1 160 ? -0.184 0.19 10.438 1 94.38 160 CYS A C 1
ATOM 1258 O O . CYS A 1 160 ? -0.832 -0.365 9.555 1 94.38 160 CYS A O 1
ATOM 1260 N N . ASN A 1 161 ? -0.748 0.81 11.453 1 91.94 161 ASN A N 1
ATOM 1261 C CA . ASN A 1 161 ? -2.195 0.961 11.555 1 91.94 161 ASN A CA 1
ATOM 1262 C C . ASN A 1 161 ? -2.668 2.271 10.93 1 91.94 161 ASN A C 1
ATOM 1264 O O . ASN A 1 161 ? -2.76 3.293 11.617 1 91.94 161 ASN A O 1
ATOM 1268 N N . LEU A 1 162 ? -3.004 2.182 9.688 1 95.12 162 LEU A N 1
ATOM 1269 C CA . LEU A 1 162 ? -3.414 3.375 8.961 1 95.12 162 LEU A CA 1
ATOM 1270 C C . LEU A 1 162 ? -4.68 3.975 9.562 1 95.12 162 LEU A C 1
ATOM 1272 O O . LEU A 1 162 ? -4.93 5.176 9.422 1 95.12 162 LEU A O 1
ATOM 1276 N N . GLU A 1 163 ? -5.477 3.16 10.227 1 94.62 163 GLU A N 1
ATOM 1277 C CA . GLU A 1 163 ? -6.734 3.631 10.797 1 94.62 163 GLU A CA 1
ATOM 1278 C C . GLU A 1 163 ? -6.496 4.727 11.828 1 94.62 163 GLU A C 1
ATOM 1280 O O . GLU A 1 163 ? -7.395 5.523 12.117 1 94.62 163 GLU A O 1
ATOM 1285 N N . LYS A 1 164 ? -5.281 4.789 12.352 1 92.75 164 LYS A N 1
ATOM 1286 C CA . LYS A 1 164 ? -4.941 5.812 13.336 1 92.75 164 LYS A CA 1
ATOM 1287 C C . LYS A 1 164 ? -5.047 7.211 12.742 1 92.75 164 LYS A C 1
ATOM 1289 O O . LYS A 1 164 ? -5.234 8.188 13.461 1 92.75 164 LYS A O 1
ATOM 1294 N N . LEU A 1 165 ? -4.926 7.277 11.477 1 93.31 165 LEU A N 1
ATOM 1295 C CA . LEU A 1 165 ? -4.977 8.555 10.781 1 93.31 165 LEU A CA 1
ATOM 1296 C C . LEU A 1 165 ? -6.367 9.172 10.875 1 93.31 165 LEU A C 1
ATOM 1298 O O . LEU A 1 165 ? -6.527 10.391 10.734 1 93.31 165 LEU A O 1
ATOM 1302 N N . PHE A 1 166 ? -7.336 8.312 11.102 1 91.5 166 PHE A N 1
ATOM 1303 C CA . PHE A 1 166 ? -8.719 8.766 11.023 1 91.5 166 PHE A CA 1
ATOM 1304 C C . PHE A 1 166 ? -9.305 8.969 12.422 1 91.5 166 PHE A C 1
ATOM 1306 O O . PHE A 1 166 ? -10.438 9.43 12.562 1 91.5 166 PHE A O 1
ATOM 1313 N N . GLY A 1 167 ? -8.664 8.344 13.375 1 74.81 167 GLY A N 1
ATOM 1314 C CA . GLY A 1 167 ? -9.172 8.445 14.734 1 74.81 167 GLY A CA 1
ATOM 1315 C C . GLY A 1 167 ? -9.344 9.883 15.203 1 74.81 167 GLY A C 1
ATOM 1316 O O . GLY A 1 167 ? -8.898 10.812 14.531 1 74.81 167 GLY A O 1
ATOM 1317 N N . GLU A 1 168 ? -10.258 10.125 16.219 1 57.5 168 GLU A N 1
ATOM 1318 C CA . GLU A 1 168 ? -10.914 11.273 16.844 1 57.5 168 GLU A CA 1
ATOM 1319 C C . GLU A 1 168 ? -9.906 12.375 17.156 1 57.5 168 GLU A C 1
ATOM 1321 O O . GLU A 1 168 ? -8.867 12.125 17.766 1 57.5 168 GLU A O 1
ATOM 1326 N N . GLU A 1 169 ? -9.625 13.281 16.281 1 50.25 169 GLU A N 1
ATOM 1327 C CA . GLU A 1 169 ? -9.289 14.602 16.797 1 50.25 169 GLU A CA 1
ATOM 1328 C C . GLU A 1 169 ? -9.977 14.875 18.141 1 50.25 169 GLU A C 1
ATOM 1330 O O . GLU A 1 169 ? -11.07 14.367 18.391 1 50.25 169 GLU A O 1
ATOM 1335 N N . GLU A 1 170 ? -9.312 15.125 19.234 1 41.47 170 GLU A N 1
ATOM 1336 C CA . GLU A 1 170 ? -9.875 15.719 20.438 1 41.47 170 GLU A CA 1
ATOM 1337 C C . GLU A 1 170 ? -11.039 16.641 20.109 1 41.47 170 GLU A C 1
ATOM 1339 O O . GLU A 1 170 ? -10.945 17.453 19.188 1 41.47 170 GLU A O 1
ATOM 1344 N N . HIS A 1 171 ? -12.359 16.375 20.016 1 37.81 171 HIS A N 1
ATOM 1345 C CA . HIS A 1 171 ? -13.375 17.391 20.312 1 37.81 171 HIS A CA 1
ATOM 1346 C C . HIS A 1 171 ? -12.805 18.5 21.203 1 37.81 171 HIS A C 1
ATOM 1348 O O . HIS A 1 171 ? -12.383 18.234 22.328 1 37.81 171 HIS A O 1
ATOM 1354 N N . GLU A 1 172 ? -11.836 19.359 20.719 1 30.67 172 GLU A N 1
ATOM 1355 C CA . GLU A 1 172 ? -12.031 20.625 21.391 1 30.67 172 GLU A CA 1
ATOM 1356 C C . GLU A 1 172 ? -13.414 21.203 21.109 1 30.67 172 GLU A C 1
ATOM 1358 O O . GLU A 1 172 ? -13.922 21.094 19.984 1 30.67 172 GLU A O 1
ATOM 1363 N N . MET B 1 1 ? 8.992 -61.656 18.828 1 32.53 1 MET B N 1
ATOM 1364 C CA . MET B 1 1 ? 7.812 -60.938 18.359 1 32.53 1 MET B CA 1
ATOM 1365 C C . MET B 1 1 ? 8.117 -59.438 18.188 1 32.53 1 MET B C 1
ATOM 1367 O O . MET B 1 1 ? 8.414 -58.75 19.172 1 32.53 1 MET B O 1
ATOM 1371 N N . GLU B 1 2 ? 8.766 -59.031 16.984 1 33.19 2 GLU B N 1
ATOM 1372 C CA . GLU B 1 2 ? 9.406 -57.844 16.391 1 33.19 2 GLU B CA 1
ATOM 1373 C C . GLU B 1 2 ? 8.414 -56.719 16.188 1 33.19 2 GLU B C 1
ATOM 1375 O O . GLU B 1 2 ? 7.375 -56.906 15.547 1 33.19 2 GLU B O 1
ATOM 1380 N N . ASN B 1 3 ? 8.305 -55.75 17.203 1 35.59 3 ASN B N 1
ATOM 1381 C CA . ASN B 1 3 ? 7.543 -54.531 17.312 1 35.59 3 ASN B CA 1
ATOM 1382 C C . ASN B 1 3 ? 7.758 -53.625 16.109 1 35.59 3 ASN B C 1
ATOM 1384 O O . ASN B 1 3 ? 8.859 -53.125 15.875 1 35.59 3 ASN B O 1
ATOM 1388 N N . SER B 1 4 ? 7.031 -53.906 14.969 1 36.47 4 SER B N 1
ATOM 1389 C CA . SER B 1 4 ? 6.883 -53.125 13.734 1 36.47 4 SER B CA 1
ATOM 1390 C C . SER B 1 4 ? 6.457 -51.688 14.031 1 36.47 4 SER B C 1
ATOM 1392 O O . SER B 1 4 ? 5.332 -51.469 14.477 1 36.47 4 SER B O 1
ATOM 1394 N N . LEU B 1 5 ? 7.387 -50.844 14.594 1 34.78 5 LEU B N 1
ATOM 1395 C CA . LEU B 1 5 ? 7.191 -49.406 14.766 1 34.78 5 LEU B CA 1
ATOM 1396 C C . LEU B 1 5 ? 6.633 -48.781 13.5 1 34.78 5 LEU B C 1
ATOM 1398 O O . LEU B 1 5 ? 7.148 -49.031 12.398 1 34.78 5 LEU B O 1
ATOM 1402 N N . ASP B 1 6 ? 5.285 -48.438 13.5 1 31.92 6 ASP B N 1
ATOM 1403 C CA . ASP B 1 6 ? 4.375 -47.719 12.625 1 31.92 6 ASP B CA 1
ATOM 1404 C C . ASP B 1 6 ? 4.984 -46.375 12.18 1 31.92 6 ASP B C 1
ATOM 1406 O O . ASP B 1 6 ? 5.164 -45.469 13 1 31.92 6 ASP B O 1
ATOM 1410 N N . TYR B 1 7 ? 5.871 -46.281 11.133 1 32.31 7 TYR B N 1
ATOM 1411 C CA . TYR B 1 7 ? 6.426 -45.188 10.344 1 32.31 7 TYR B CA 1
ATOM 1412 C C . TYR B 1 7 ? 5.32 -44.312 9.789 1 32.31 7 TYR B C 1
ATOM 1414 O O . TYR B 1 7 ? 5.477 -43.688 8.734 1 32.31 7 TYR B O 1
ATOM 1422 N N . ASN B 1 8 ? 3.99 -44.375 10.227 1 34.66 8 ASN B N 1
ATOM 1423 C CA . ASN B 1 8 ? 2.969 -43.625 9.484 1 34.66 8 ASN B CA 1
ATOM 1424 C C . ASN B 1 8 ? 3.166 -42.125 9.586 1 34.66 8 ASN B C 1
ATOM 1426 O O . ASN B 1 8 ? 2.25 -41.344 9.305 1 34.66 8 ASN B O 1
ATOM 1430 N N . SER B 1 9 ? 4.066 -41.594 10.461 1 35.81 9 SER B N 1
ATOM 1431 C CA . SER B 1 9 ? 3.898 -40.156 10.68 1 35.81 9 SER B CA 1
ATOM 1432 C C . SER B 1 9 ? 4.188 -39.375 9.406 1 35.81 9 SER B C 1
ATOM 1434 O O . SER B 1 9 ? 4.32 -38.156 9.445 1 35.81 9 SER B O 1
ATOM 1436 N N . LYS B 1 10 ? 4.773 -40 8.352 1 34.31 10 LYS B N 1
ATOM 1437 C CA . LYS B 1 10 ? 5.398 -39.125 7.355 1 34.31 10 LYS B CA 1
ATOM 1438 C C . LYS B 1 10 ? 4.348 -38.312 6.609 1 34.31 10 LYS B C 1
ATOM 1440 O O . LYS B 1 10 ? 4.688 -37.344 5.914 1 34.31 10 LYS B O 1
ATOM 1445 N N . LYS B 1 11 ? 3.254 -38.875 6.086 1 35.97 11 LYS B N 1
ATOM 1446 C CA . LYS B 1 11 ? 2.701 -38.5 4.793 1 35.97 11 LYS B CA 1
ATOM 1447 C C . LYS B 1 11 ? 1.979 -37.156 4.883 1 35.97 11 LYS B C 1
ATOM 1449 O O . LYS B 1 11 ? 1.762 -36.5 3.865 1 35.97 11 LYS B O 1
ATOM 1454 N N . GLU B 1 12 ? 1.152 -37 5.883 1 35 12 GLU B N 1
ATOM 1455 C CA . GLU B 1 12 ? 0.095 -36.031 5.609 1 35 12 GLU B CA 1
ATOM 1456 C C . GLU B 1 12 ? 0.654 -34.625 5.52 1 35 12 GLU B C 1
ATOM 1458 O O . GLU B 1 12 ? -0.076 -33.688 5.207 1 35 12 GLU B O 1
ATOM 1463 N N . GLY B 1 13 ? 1.693 -34.375 6.234 1 37.31 13 GLY B N 1
ATOM 1464 C CA . GLY B 1 13 ? 1.968 -32.938 6.371 1 37.31 13 GLY B CA 1
ATOM 1465 C C . GLY B 1 13 ? 2.312 -32.281 5.051 1 37.31 13 GLY B C 1
ATOM 1466 O O . GLY B 1 13 ? 2.791 -31.141 5.031 1 37.31 13 GLY B O 1
ATOM 1467 N N . SER B 1 14 ? 2.793 -33.031 4.062 1 36.94 14 SER B N 1
ATOM 1468 C CA . SER B 1 14 ? 3.389 -32.562 2.809 1 36.94 14 SER B CA 1
ATOM 1469 C C . SER B 1 14 ? 2.367 -31.828 1.944 1 36.94 14 SER B C 1
ATOM 1471 O O . SER B 1 14 ? 2.645 -31.516 0.787 1 36.94 14 SER B O 1
ATOM 1473 N N . ASN B 1 15 ? 1.053 -32.062 2.125 1 38.66 15 ASN B N 1
ATOM 1474 C CA . ASN B 1 15 ? 0.03 -31.703 1.152 1 38.66 15 ASN B CA 1
ATOM 1475 C C . ASN B 1 15 ? 0.074 -30.203 0.832 1 38.66 15 ASN B C 1
ATOM 1477 O O . ASN B 1 15 ? -0.778 -29.703 0.1 1 38.66 15 ASN B O 1
ATOM 1481 N N . ILE B 1 16 ? 0.297 -29.328 1.753 1 41 16 ILE B N 1
ATOM 1482 C CA . ILE B 1 16 ? -0.14 -27.938 1.844 1 41 16 ILE B CA 1
ATOM 1483 C C . ILE B 1 16 ? 0.549 -27.109 0.762 1 41 16 ILE B C 1
ATOM 1485 O O . ILE B 1 16 ? 0.264 -25.922 0.608 1 41 16 ILE B O 1
ATOM 1489 N N . LYS B 1 17 ? 1.806 -27.203 0.565 1 48.84 17 LYS B N 1
ATOM 1490 C CA . LYS B 1 17 ? 2.463 -26.125 -0.169 1 48.84 17 LYS B CA 1
ATOM 1491 C C . LYS B 1 17 ? 1.972 -26.062 -1.612 1 48.84 17 LYS B C 1
ATOM 1493 O O . LYS B 1 17 ? 2.723 -26.359 -2.543 1 48.84 17 LYS B O 1
ATOM 1498 N N . LYS B 1 18 ? 0.821 -26.562 -1.852 1 57.44 18 LYS B N 1
ATOM 1499 C CA . LYS B 1 18 ? 0.483 -26.562 -3.271 1 57.44 18 LYS B CA 1
ATOM 1500 C C . LYS B 1 18 ? 0.57 -25.156 -3.852 1 57.44 18 LYS B C 1
ATOM 1502 O O . LYS B 1 18 ? 0.089 -24.188 -3.242 1 57.44 18 LYS B O 1
ATOM 1507 N N . ASN B 1 19 ? 1.361 -25 -4.906 1 73 19 ASN B N 1
ATOM 1508 C CA . ASN B 1 19 ? 1.611 -23.828 -5.738 1 73 19 ASN B CA 1
ATOM 1509 C C . ASN B 1 19 ? 0.312 -23.234 -6.266 1 73 19 ASN B C 1
ATOM 1511 O O . ASN B 1 19 ? -0.683 -23.938 -6.43 1 73 19 ASN B O 1
ATOM 1515 N N . LEU B 1 20 ? 0.158 -21.984 -6.176 1 88.88 20 LEU B N 1
ATOM 1516 C CA . LEU B 1 20 ? -0.957 -21.25 -6.766 1 88.88 20 LEU B CA 1
ATOM 1517 C C . LEU B 1 20 ? -1.198 -21.703 -8.203 1 88.88 20 LEU B C 1
ATOM 1519 O O . LEU B 1 20 ? -0.264 -21.75 -9.008 1 88.88 20 LEU B O 1
ATOM 1523 N N . ASP B 1 21 ? -2.369 -22.219 -8.477 1 91.12 21 ASP B N 1
ATOM 1524 C CA . ASP B 1 21 ? -2.664 -22.547 -9.875 1 91.12 21 ASP B CA 1
ATOM 1525 C C . ASP B 1 21 ? -3.219 -21.328 -10.609 1 91.12 21 ASP B C 1
ATOM 1527 O O . ASP B 1 21 ? -3.264 -20.219 -10.055 1 91.12 21 ASP B O 1
ATOM 1531 N N . TYR B 1 22 ? -3.535 -21.578 -11.859 1 92.44 22 TYR B N 1
ATOM 1532 C CA . TYR B 1 22 ? -3.977 -20.516 -12.75 1 92.44 22 TYR B CA 1
ATOM 1533 C C . TYR B 1 22 ? -5.203 -19.812 -12.188 1 92.44 22 TYR B C 1
ATOM 1535 O O . TYR B 1 22 ? -5.293 -18.578 -12.227 1 92.44 22 TYR B O 1
ATOM 1543 N N . LYS B 1 23 ? -6.145 -20.5 -11.68 1 95.5 23 LYS B N 1
ATOM 1544 C CA . LYS B 1 23 ? -7.379 -19.906 -11.172 1 95.5 23 LYS B CA 1
ATOM 1545 C C . LYS B 1 23 ? -7.117 -19.062 -9.93 1 95.5 23 LYS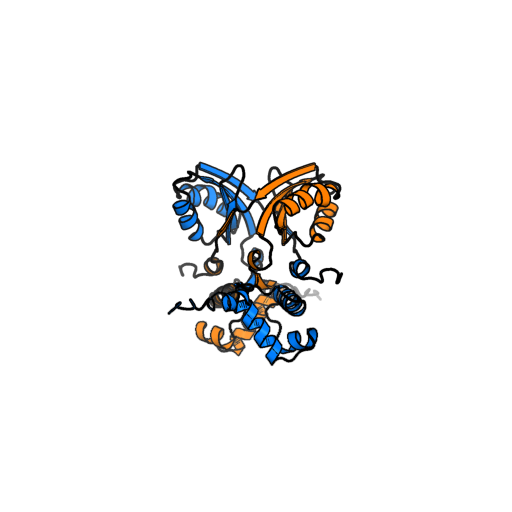 B C 1
ATOM 1547 O O . LYS B 1 23 ? -7.703 -17.984 -9.766 1 95.5 23 LYS B O 1
ATOM 1552 N N . ASP B 1 24 ? -6.207 -19.531 -9.023 1 96.19 24 ASP B N 1
ATOM 1553 C CA . ASP B 1 24 ? -5.812 -18.75 -7.859 1 96.19 24 ASP B CA 1
ATOM 1554 C C . ASP B 1 24 ? -5.238 -17.391 -8.281 1 96.19 24 ASP B C 1
ATOM 1556 O O . ASP B 1 24 ? -5.559 -16.359 -7.688 1 96.19 24 ASP B O 1
ATOM 1560 N N . ARG B 1 25 ? -4.438 -17.422 -9.305 1 95.69 25 ARG B N 1
ATOM 1561 C CA . ARG B 1 25 ? -3.791 -16.203 -9.781 1 95.69 25 ARG B CA 1
ATOM 1562 C C . ARG B 1 25 ? -4.816 -15.234 -10.352 1 95.69 25 ARG B C 1
ATOM 1564 O O . ARG B 1 25 ? -4.695 -14.016 -10.156 1 95.69 25 ARG B O 1
ATOM 1571 N N . ILE B 1 26 ? -5.734 -15.766 -11.039 1 96.31 26 ILE B N 1
ATOM 1572 C CA . ILE B 1 26 ? -6.785 -14.914 -11.586 1 96.31 26 ILE B CA 1
ATOM 1573 C C . ILE B 1 26 ? -7.562 -14.258 -10.453 1 96.31 26 ILE B C 1
ATOM 1575 O O . ILE B 1 26 ? -7.852 -13.055 -10.5 1 96.31 26 ILE B O 1
ATOM 1579 N N . ILE B 1 27 ? -7.883 -15.039 -9.445 1 97.75 27 ILE B N 1
ATOM 1580 C CA . ILE B 1 27 ? -8.602 -14.508 -8.289 1 97.75 27 ILE B CA 1
ATOM 1581 C C . ILE B 1 27 ? -7.816 -13.352 -7.672 1 97.75 27 ILE B C 1
ATOM 1583 O O . ILE B 1 27 ? -8.375 -12.281 -7.41 1 97.75 27 ILE B O 1
ATOM 1587 N N . LEU B 1 28 ? -6.551 -13.586 -7.457 1 98 28 LEU B N 1
ATOM 1588 C CA . LEU B 1 28 ? -5.699 -12.57 -6.855 1 98 28 LEU B CA 1
ATOM 1589 C C . LEU B 1 28 ? -5.648 -11.32 -7.734 1 98 28 LEU B C 1
ATOM 1591 O O . LEU B 1 28 ? -5.715 -10.195 -7.227 1 98 28 LEU B O 1
ATOM 1595 N N . SER B 1 29 ? -5.535 -11.555 -9.047 1 97.44 29 SER B N 1
ATOM 1596 C CA . SER B 1 29 ? -5.504 -10.438 -9.984 1 97.44 29 SER B CA 1
ATOM 1597 C C . SER B 1 29 ? -6.777 -9.609 -9.898 1 97.44 29 SER B C 1
ATOM 1599 O O . SER B 1 29 ? -6.715 -8.375 -9.852 1 97.44 29 SER B O 1
ATOM 1601 N N . LEU B 1 30 ? -7.887 -10.242 -9.828 1 97.75 30 LEU B N 1
ATOM 1602 C CA . LEU B 1 30 ? -9.172 -9.555 -9.766 1 97.75 30 LEU B CA 1
ATOM 1603 C C . LEU B 1 30 ? -9.312 -8.789 -8.453 1 97.75 30 LEU B C 1
ATOM 1605 O O . LEU B 1 30 ? -9.742 -7.633 -8.453 1 97.75 30 LEU B O 1
ATOM 1609 N N . LEU B 1 31 ? -8.898 -9.391 -7.387 1 98.06 31 LEU B N 1
ATOM 1610 C CA . LEU B 1 31 ? -9.094 -8.805 -6.062 1 98.06 31 LEU B CA 1
ATOM 1611 C C . LEU B 1 31 ? -8.172 -7.609 -5.855 1 98.06 31 LEU B C 1
ATOM 1613 O O . LEU B 1 31 ? -8.555 -6.637 -5.199 1 98.06 31 LEU B O 1
ATOM 1617 N N . VAL B 1 32 ? -6.934 -7.668 -6.359 1 97.75 32 VAL B N 1
ATOM 1618 C CA . VAL B 1 32 ? -6.02 -6.543 -6.211 1 97.75 32 VAL B CA 1
ATOM 1619 C C . VAL B 1 32 ? -6.551 -5.336 -6.977 1 97.75 32 VAL B C 1
ATOM 1621 O O . VAL B 1 32 ? -6.363 -4.191 -6.555 1 97.75 32 VAL B O 1
ATOM 1624 N N . LYS B 1 33 ? -7.258 -5.641 -8.031 1 96.69 33 LYS B N 1
ATOM 1625 C CA . LYS B 1 33 ? -7.859 -4.578 -8.828 1 96.69 33 LYS B CA 1
ATOM 1626 C C . LYS B 1 33 ? -9.117 -4.027 -8.156 1 96.69 33 LYS B C 1
ATOM 1628 O O . LYS B 1 33 ? -9.352 -2.816 -8.164 1 96.69 33 LYS B O 1
ATOM 1633 N N . ASP B 1 34 ? -9.844 -4.938 -7.633 1 97.75 34 ASP B N 1
ATOM 1634 C CA . ASP B 1 34 ? -11.086 -4.586 -6.953 1 97.75 34 ASP B CA 1
ATOM 1635 C C . ASP B 1 34 ? -11.516 -5.695 -5.996 1 97.75 34 ASP B C 1
ATOM 1637 O O . ASP B 1 34 ? -12.164 -6.656 -6.406 1 97.75 34 ASP B O 1
ATOM 1641 N N . SER B 1 35 ? -11.289 -5.434 -4.719 1 98 35 SER B N 1
ATOM 1642 C CA . SER B 1 35 ? -11.594 -6.48 -3.748 1 98 35 SER B CA 1
ATOM 1643 C C . SER B 1 35 ? -13.078 -6.531 -3.432 1 98 35 SER B C 1
ATOM 1645 O O . SER B 1 35 ? -13.539 -7.438 -2.734 1 98 35 SER B O 1
ATOM 1647 N N . SER B 1 36 ? -13.828 -5.594 -3.914 1 96.44 36 SER B N 1
ATOM 1648 C CA . SER B 1 36 ? -15.266 -5.582 -3.668 1 96.44 36 SER B CA 1
ATOM 1649 C C . SER B 1 36 ? -16.016 -6.395 -4.723 1 96.44 36 SER B C 1
ATOM 1651 O O . SER B 1 36 ? -17.234 -6.512 -4.672 1 96.44 36 SER B O 1
ATOM 1653 N N . ILE B 1 37 ? -15.328 -6.938 -5.684 1 97.38 37 ILE B N 1
ATOM 1654 C CA . ILE B 1 37 ? -15.938 -7.734 -6.742 1 97.38 37 ILE B CA 1
ATOM 1655 C C . ILE B 1 37 ? -16.734 -8.891 -6.129 1 97.38 37 ILE B C 1
ATOM 1657 O O . ILE B 1 37 ? -16.297 -9.492 -5.145 1 97.38 37 ILE B O 1
ATOM 1661 N N . SER B 1 38 ? -17.844 -9.242 -6.703 1 97 38 SER B N 1
ATOM 1662 C CA . SER B 1 38 ? -18.703 -10.273 -6.137 1 97 38 SER B CA 1
ATOM 1663 C C . SER B 1 38 ? -18.188 -11.664 -6.465 1 97 38 SER B C 1
ATOM 1665 O O . SER B 1 38 ? -17.5 -11.859 -7.473 1 97 38 SER B O 1
ATOM 1667 N N . LEU B 1 39 ? -18.547 -12.594 -5.613 1 97.5 39 LEU B N 1
ATOM 1668 C CA . LEU B 1 39 ? -18.203 -13.984 -5.863 1 97.5 39 LEU B CA 1
ATOM 1669 C C . LEU B 1 39 ? -18.781 -14.461 -7.191 1 97.5 39 LEU B C 1
ATOM 1671 O O . LEU B 1 39 ? -18.141 -15.234 -7.91 1 97.5 39 LEU B O 1
ATOM 1675 N N . VAL B 1 40 ? -19.953 -13.984 -7.527 1 98.25 40 VAL B N 1
ATOM 1676 C CA . VAL B 1 40 ? -20.609 -14.359 -8.766 1 98.25 40 VAL B CA 1
ATOM 1677 C C . VAL B 1 40 ? -19.781 -13.898 -9.961 1 98.25 40 VAL B C 1
ATOM 1679 O O . VAL B 1 40 ? -19.531 -14.672 -10.891 1 98.25 40 VAL B O 1
ATOM 1682 N N . ASP B 1 41 ? -19.344 -12.703 -9.945 1 98.44 41 ASP B N 1
ATOM 1683 C CA . ASP B 1 41 ? -18.547 -12.156 -11.039 1 98.44 41 ASP B CA 1
ATOM 1684 C C . ASP B 1 41 ? -17.219 -12.898 -11.172 1 98.44 41 ASP B C 1
ATOM 1686 O O . ASP B 1 41 ? -16.781 -13.195 -12.289 1 98.44 41 ASP B O 1
ATOM 1690 N N . ILE B 1 42 ? -16.594 -13.203 -10.055 1 98.38 42 ILE B N 1
ATOM 1691 C CA . ILE B 1 42 ? -15.344 -13.961 -10.094 1 98.38 42 ILE B CA 1
ATOM 1692 C C . ILE B 1 42 ? -15.594 -15.336 -10.695 1 98.38 42 ILE B C 1
ATOM 1694 O O . ILE B 1 42 ? -14.812 -15.805 -11.539 1 98.38 42 ILE B O 1
ATOM 1698 N N . SER B 1 43 ? -16.656 -15.977 -10.25 1 98.5 43 SER B N 1
ATOM 1699 C CA . SER B 1 43 ? -16.969 -17.312 -10.742 1 98.5 43 SER B CA 1
ATOM 1700 C C . SER B 1 43 ? -17.172 -17.312 -12.25 1 98.5 43 SER B C 1
ATOM 1702 O O . SER B 1 43 ? -16.781 -18.266 -12.938 1 98.5 43 SER B O 1
ATOM 1704 N N . LYS B 1 44 ? -17.781 -16.266 -12.805 1 98.44 44 LYS B N 1
ATOM 1705 C CA . LYS B 1 44 ? -17.984 -16.141 -14.242 1 98.44 44 LYS B CA 1
ATOM 1706 C C . LYS B 1 44 ? -16.656 -16.047 -14.992 1 98.44 44 LYS B C 1
ATOM 1708 O O . LYS B 1 44 ? -16.453 -16.719 -16 1 98.44 44 LYS B O 1
ATOM 1713 N N . VAL B 1 45 ? -15.758 -15.312 -14.484 1 97.38 45 VAL B N 1
ATOM 1714 C CA . VAL B 1 45 ? -14.453 -15.133 -15.109 1 97.38 45 VAL B CA 1
ATOM 1715 C C . VAL B 1 45 ? -13.688 -16.453 -15.094 1 97.38 45 VAL B C 1
ATOM 1717 O O . VAL B 1 45 ? -13.031 -16.812 -16.078 1 97.38 45 VAL B O 1
ATOM 1720 N N . LEU B 1 46 ? -13.82 -17.188 -14.047 1 96.88 46 LEU B N 1
ATOM 1721 C CA . LEU B 1 46 ? -13.062 -18.422 -13.852 1 96.88 46 LEU B CA 1
ATOM 1722 C C . LEU B 1 46 ? -13.727 -19.594 -14.578 1 96.88 46 LEU B C 1
ATOM 1724 O O . LEU B 1 46 ? -13.086 -20.625 -14.82 1 96.88 46 LEU B O 1
ATOM 1728 N N . GLY B 1 47 ? -14.953 -19.5 -14.828 1 97.81 47 GLY B N 1
ATOM 1729 C CA . GLY B 1 47 ? -15.68 -20.609 -15.422 1 97.81 47 GLY B CA 1
ATOM 1730 C C . GLY B 1 47 ? -15.938 -21.75 -14.453 1 97.81 47 GLY B C 1
ATOM 1731 O O . GLY B 1 47 ? -15.867 -22.922 -14.828 1 97.81 47 GLY B O 1
ATOM 1732 N N . ILE B 1 48 ? -16.078 -21.438 -13.203 1 97.94 48 ILE B N 1
ATOM 1733 C CA . ILE B 1 48 ? -16.406 -22.422 -12.18 1 97.94 48 ILE B CA 1
ATOM 1734 C C . ILE B 1 48 ? -17.594 -21.953 -11.359 1 97.94 48 ILE B C 1
ATOM 1736 O O . ILE B 1 48 ? -18.094 -20.844 -11.539 1 97.94 48 ILE B O 1
ATOM 1740 N N . SER B 1 49 ? -18.047 -22.812 -10.453 1 98.19 49 SER B N 1
ATOM 1741 C CA . SER B 1 49 ? -19.219 -22.484 -9.641 1 98.19 49 SER B CA 1
ATOM 1742 C C . SER B 1 49 ? -18.891 -21.453 -8.578 1 98.19 49 SER B C 1
ATOM 1744 O O . SER B 1 49 ? -17.719 -21.297 -8.195 1 98.19 49 SER B O 1
ATOM 1746 N N . VAL B 1 50 ? -19.922 -20.812 -8.117 1 98.44 50 VAL B N 1
ATOM 1747 C CA . VAL B 1 50 ? -19.766 -19.859 -7.027 1 98.44 50 VAL B CA 1
ATOM 1748 C C . VAL B 1 50 ? -19.219 -20.562 -5.789 1 98.44 50 VAL B C 1
ATOM 1750 O O . VAL B 1 50 ? -18.375 -20.016 -5.074 1 98.44 50 VAL B O 1
ATOM 1753 N N . THR B 1 51 ? -19.688 -21.766 -5.543 1 98.31 51 THR B N 1
ATOM 1754 C CA . THR B 1 51 ? -19.25 -22.562 -4.398 1 98.31 51 THR B CA 1
ATOM 1755 C C . THR B 1 51 ? -17.75 -22.859 -4.492 1 98.31 51 THR B C 1
ATOM 1757 O O . THR B 1 51 ? -17.031 -22.703 -3.514 1 98.31 51 THR B O 1
ATOM 1760 N N . ALA B 1 52 ? -17.266 -23.281 -5.621 1 98.06 52 ALA B N 1
ATOM 1761 C CA . ALA B 1 52 ? -15.859 -23.562 -5.84 1 98.06 52 ALA B CA 1
ATOM 1762 C C . ALA B 1 52 ? -15.016 -22.297 -5.672 1 98.06 52 ALA B C 1
ATOM 1764 O O . ALA B 1 52 ? -13.922 -22.344 -5.109 1 98.06 52 ALA B O 1
ATOM 1765 N N . THR B 1 53 ? -15.539 -21.203 -6.227 1 98.25 53 THR B N 1
ATOM 1766 C CA . THR B 1 53 ? -14.859 -19.922 -6.09 1 98.25 53 THR B CA 1
ATOM 1767 C C . THR B 1 53 ? -14.711 -19.547 -4.621 1 98.25 53 THR B C 1
ATOM 1769 O O . THR B 1 53 ? -13.633 -19.125 -4.191 1 98.25 53 THR B O 1
ATOM 1772 N N . LYS B 1 54 ? -15.766 -19.672 -3.924 1 97.94 54 LYS B N 1
ATOM 1773 C CA . LYS B 1 54 ? -15.758 -19.359 -2.498 1 97.94 54 LYS B CA 1
ATOM 1774 C C . LYS B 1 54 ? -14.719 -20.188 -1.756 1 97.94 54 LYS B C 1
ATOM 1776 O O . LYS B 1 54 ? -13.992 -19.688 -0.901 1 97.94 54 LYS B O 1
ATOM 1781 N N . LYS B 1 55 ? -14.672 -21.406 -2.035 1 98.06 55 LYS B N 1
ATOM 1782 C CA . LYS B 1 55 ? -13.727 -22.312 -1.399 1 98.06 55 LYS B CA 1
ATOM 1783 C C . LYS B 1 55 ? -12.289 -21.906 -1.702 1 98.06 55 LYS B C 1
ATOM 1785 O O . LYS B 1 55 ? -11.43 -21.906 -0.813 1 98.06 55 LYS B O 1
ATOM 1790 N N . ARG B 1 56 ? -12.062 -21.562 -2.916 1 97.62 56 ARG B N 1
ATOM 1791 C CA . ARG B 1 56 ? -10.719 -21.141 -3.311 1 97.62 56 ARG B CA 1
ATOM 1792 C C . ARG B 1 56 ? -10.32 -19.859 -2.588 1 97.62 56 ARG B C 1
ATOM 1794 O O . ARG B 1 56 ? -9.188 -19.734 -2.105 1 97.62 56 ARG B O 1
ATOM 1801 N N . LEU B 1 57 ? -11.219 -18.938 -2.619 1 97.62 57 LEU B N 1
ATOM 1802 C CA . LEU B 1 57 ? -10.953 -17.703 -1.9 1 97.62 57 LEU B CA 1
ATOM 1803 C C . LEU B 1 57 ? -10.641 -17.969 -0.434 1 97.62 57 LEU B C 1
ATOM 1805 O O . LEU B 1 57 ? -9.68 -17.422 0.115 1 97.62 57 LEU B O 1
ATOM 1809 N N . ALA B 1 58 ? -11.477 -18.812 0.182 1 97.56 58 ALA B N 1
ATOM 1810 C CA . ALA B 1 58 ? -11.266 -19.172 1.581 1 97.56 58 ALA B CA 1
ATOM 1811 C C . ALA B 1 58 ? -9.891 -19.812 1.781 1 97.56 58 ALA B C 1
ATOM 1813 O O . ALA B 1 58 ? -9.203 -19.516 2.76 1 97.56 58 ALA B O 1
ATOM 1814 N N . LYS B 1 59 ? -9.5 -20.609 0.917 1 97.38 59 LYS B N 1
ATOM 1815 C CA . LYS B 1 59 ? -8.203 -21.266 0.992 1 97.38 59 LYS B CA 1
ATOM 1816 C C . LYS B 1 59 ? -7.062 -20.266 0.906 1 97.38 59 LYS B C 1
ATOM 1818 O O . LYS B 1 59 ? -6.07 -20.375 1.631 1 97.38 59 LYS B O 1
ATOM 1823 N N . LEU B 1 60 ? -7.184 -19.297 -0.039 1 97.81 60 LEU B N 1
ATOM 1824 C CA . LEU B 1 60 ? -6.168 -18.266 -0.19 1 97.81 60 LEU B CA 1
ATOM 1825 C C . LEU B 1 60 ? -6.02 -17.453 1.094 1 97.81 60 LEU B C 1
ATOM 1827 O O . LEU B 1 60 ? -4.906 -17.094 1.479 1 97.81 60 LEU B O 1
ATOM 1831 N N . LYS B 1 61 ? -7.094 -17.203 1.738 1 97.69 61 LYS B N 1
ATOM 1832 C CA . LYS B 1 61 ? -7.074 -16.484 3.008 1 97.69 61 LYS B CA 1
ATOM 1833 C C . LYS B 1 61 ? -6.488 -17.344 4.121 1 97.69 61 LYS B C 1
ATOM 1835 O O . LYS B 1 61 ? -5.625 -16.906 4.875 1 97.69 61 LYS B O 1
ATOM 1840 N N . ASP B 1 62 ? -6.914 -18.625 4.195 1 97.25 62 ASP B N 1
ATOM 1841 C CA . ASP B 1 62 ? -6.469 -19.547 5.238 1 97.25 62 ASP B CA 1
ATOM 1842 C C . ASP B 1 62 ? -4.965 -19.797 5.145 1 97.25 62 ASP B C 1
ATOM 1844 O O . ASP B 1 62 ? -4.285 -19.922 6.168 1 97.25 62 ASP B O 1
ATOM 1848 N N . ARG B 1 63 ? -4.52 -19.766 3.938 1 96.75 63 ARG B N 1
ATOM 1849 C CA . ARG B 1 63 ? -3.096 -19.984 3.701 1 96.75 63 ARG B CA 1
ATOM 1850 C C . ARG B 1 63 ? -2.293 -18.719 3.984 1 96.75 63 ARG B C 1
ATOM 1852 O O . ARG B 1 63 ? -1.062 -18.734 3.934 1 96.75 63 ARG B O 1
ATOM 1859 N N . GLY B 1 64 ? -2.957 -17.641 4.172 1 97.38 64 GLY B N 1
ATOM 1860 C CA . GLY B 1 64 ? -2.291 -16.391 4.5 1 97.38 64 GLY B CA 1
ATOM 1861 C C . GLY B 1 64 ? -1.776 -15.648 3.277 1 97.38 64 GLY B C 1
ATOM 1862 O O . GLY B 1 64 ? -0.957 -14.734 3.396 1 97.38 64 GLY B O 1
ATOM 1863 N N . ILE B 1 65 ? -2.131 -16.094 2.084 1 97.62 65 ILE B N 1
ATOM 1864 C CA . ILE B 1 65 ? -1.717 -15.422 0.857 1 97.62 65 ILE B CA 1
ATOM 1865 C C . ILE B 1 65 ? -2.383 -14.055 0.769 1 97.62 65 ILE B C 1
ATOM 1867 O O . ILE B 1 65 ? -1.732 -13.062 0.43 1 97.62 65 ILE B O 1
ATOM 1871 N N . ILE B 1 66 ? -3.668 -14.078 1.011 1 98.12 66 ILE B N 1
ATOM 1872 C CA . ILE B 1 66 ? -4.371 -12.805 1.184 1 98.12 66 ILE B CA 1
ATOM 1873 C C . ILE B 1 66 ? -4.305 -12.383 2.648 1 98.12 66 ILE B C 1
ATOM 1875 O O . ILE B 1 66 ? -4.859 -13.047 3.521 1 98.12 66 ILE B O 1
ATOM 1879 N N . LYS B 1 67 ? -3.734 -11.281 2.896 1 97 67 LYS B N 1
ATOM 1880 C CA . LYS B 1 67 ? -3.506 -10.836 4.266 1 97 67 LYS B CA 1
ATOM 1881 C C . LYS B 1 67 ? -4.656 -9.961 4.758 1 97 67 LYS B C 1
ATOM 1883 O O . LYS B 1 67 ? -5.012 -9.992 5.934 1 97 67 LYS B O 1
ATOM 1888 N N . GLN B 1 68 ? -5.125 -9.133 3.842 1 97.19 68 GLN B N 1
ATOM 1889 C CA . GLN B 1 68 ? -6.078 -8.109 4.273 1 97.19 68 GLN B CA 1
ATOM 1890 C C . GLN B 1 68 ? -6.844 -7.539 3.084 1 97.19 68 GLN B C 1
ATOM 1892 O O . GLN B 1 68 ? -6.266 -7.312 2.018 1 97.19 68 GLN B O 1
ATOM 1897 N N . SER B 1 69 ? -8.125 -7.43 3.189 1 97.94 69 SER B N 1
ATOM 1898 C CA . SER B 1 69 ? -8.875 -6.547 2.309 1 97.94 69 SER B CA 1
ATOM 1899 C C . SER B 1 69 ? -8.891 -5.113 2.836 1 97.94 69 SER B C 1
ATOM 1901 O O . SER B 1 69 ? -9.195 -4.883 4.008 1 97.94 69 SER B O 1
ATOM 1903 N N . THR B 1 70 ? -8.547 -4.188 2.055 1 98.31 70 THR B N 1
ATOM 1904 C CA . THR B 1 70 ? -8.375 -2.812 2.506 1 98.31 70 THR B CA 1
ATOM 1905 C C . THR B 1 70 ? -8.734 -1.831 1.392 1 98.31 70 THR B C 1
ATOM 1907 O O . THR B 1 70 ? -9.281 -2.227 0.362 1 98.31 70 THR B O 1
ATOM 1910 N N . ILE B 1 71 ? -8.484 -0.521 1.667 1 98.25 71 ILE B N 1
ATOM 1911 C CA . ILE B 1 71 ? -8.727 0.496 0.65 1 98.25 71 ILE B CA 1
ATOM 1912 C C . ILE B 1 71 ? -7.484 1.368 0.484 1 98.25 71 ILE B C 1
ATOM 1914 O O . ILE B 1 71 ? -6.715 1.55 1.431 1 98.25 71 ILE B O 1
ATOM 1918 N N . LYS B 1 72 ? -7.285 1.777 -0.694 1 97.5 72 LYS B N 1
ATOM 1919 C CA . LYS B 1 72 ? -6.383 2.896 -0.946 1 97.5 72 LYS B C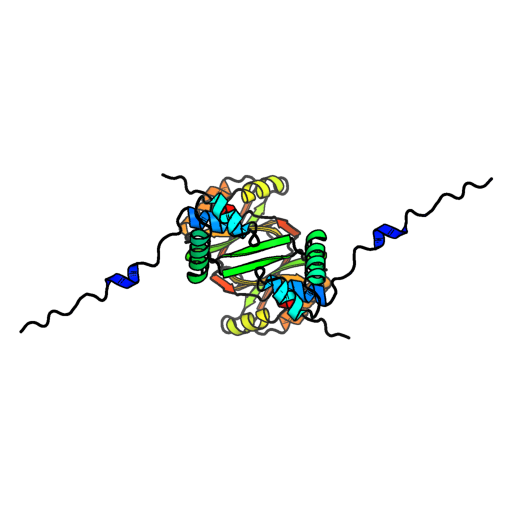A 1
ATOM 1920 C C . LYS B 1 72 ? -7.113 4.23 -0.816 1 97.5 72 LYS B C 1
ATOM 1922 O O . LYS B 1 72 ? -8.203 4.402 -1.358 1 97.5 72 LYS B O 1
ATOM 1927 N N . VAL B 1 73 ? -6.488 5.152 -0.123 1 97.31 73 VAL B N 1
ATOM 1928 C CA . VAL B 1 73 ? -7.129 6.445 0.098 1 97.31 73 VAL B CA 1
ATOM 1929 C C . VAL B 1 73 ? -6.32 7.547 -0.585 1 97.31 73 VAL B C 1
ATOM 1931 O O . VAL B 1 73 ? -5.145 7.355 -0.904 1 97.31 73 VAL B O 1
ATOM 1934 N N . ASN B 1 74 ? -6.969 8.625 -0.844 1 97.06 74 ASN B N 1
ATOM 1935 C CA . ASN B 1 74 ? -6.336 9.828 -1.361 1 97.06 74 ASN B CA 1
ATOM 1936 C C . ASN B 1 74 ? -5.934 10.781 -0.236 1 97.06 74 ASN B C 1
ATOM 1938 O O . ASN B 1 74 ? -6.762 11.547 0.262 1 97.06 74 ASN B O 1
ATOM 1942 N N . PHE B 1 75 ? -4.715 10.789 0.091 1 96.56 75 PHE B N 1
ATOM 1943 C CA . PHE B 1 75 ? -4.25 11.547 1.245 1 96.56 75 PHE B CA 1
ATOM 1944 C C . PHE B 1 75 ? -4.418 13.047 1.013 1 96.56 75 PHE B C 1
ATOM 1946 O O . PHE B 1 75 ? -4.703 13.797 1.948 1 96.56 75 PHE B O 1
ATOM 1953 N N . ASP B 1 76 ? -4.23 13.461 -0.222 1 95.62 76 ASP B N 1
ATOM 1954 C CA . ASP B 1 76 ? -4.402 14.875 -0.538 1 95.62 76 ASP B CA 1
ATOM 1955 C C . ASP B 1 76 ? -5.816 15.344 -0.213 1 95.62 76 ASP B C 1
ATOM 1957 O O . ASP B 1 76 ? -6.004 16.406 0.385 1 95.62 76 ASP B O 1
ATOM 1961 N N . LYS B 1 77 ? -6.719 14.586 -0.522 1 94.75 77 LYS B N 1
ATOM 1962 C CA . LYS B 1 77 ? -8.117 14.93 -0.285 1 94.75 77 LYS B CA 1
ATOM 1963 C C . LYS B 1 77 ? -8.469 14.82 1.197 1 94.75 77 LYS B C 1
ATOM 1965 O O . LYS B 1 77 ? -9.516 15.305 1.631 1 94.75 77 LYS B O 1
ATOM 1970 N N . LEU B 1 78 ? -7.586 14.203 1.931 1 94.38 78 LEU B N 1
ATOM 1971 C CA . LEU B 1 78 ? -7.777 14.086 3.373 1 94.38 78 LEU B CA 1
ATOM 1972 C C . LEU B 1 78 ? -7.055 15.211 4.109 1 94.38 78 LEU B C 1
ATOM 1974 O O . LEU B 1 78 ? -7.066 15.258 5.344 1 94.38 78 LEU B O 1
ATOM 1978 N N . GLY B 1 79 ? -6.391 16.047 3.355 1 93.88 79 GLY B N 1
ATOM 1979 C CA . GLY B 1 79 ? -5.73 17.188 3.951 1 93.88 79 GLY B CA 1
ATOM 1980 C C . GLY B 1 79 ? -4.25 16.969 4.203 1 93.88 79 GLY B C 1
ATOM 1981 O O . GLY B 1 79 ? -3.594 17.781 4.852 1 93.88 79 GLY B O 1
ATOM 1982 N N . TYR B 1 80 ? -3.801 15.82 3.803 1 95.81 80 TYR B N 1
ATOM 1983 C CA . TYR B 1 80 ? -2.377 15.516 3.908 1 95.81 80 TYR B CA 1
ATOM 1984 C C . TYR B 1 80 ? -1.664 15.773 2.588 1 95.81 80 TYR B C 1
ATOM 1986 O O . TYR B 1 80 ? -1.659 14.922 1.699 1 95.81 80 TYR B O 1
ATOM 1994 N N . GLY B 1 81 ? -0.964 16.828 2.545 1 97 81 GLY B N 1
ATOM 1995 C CA . GLY B 1 81 ? -0.438 17.281 1.266 1 97 81 GLY B CA 1
ATOM 1996 C C . GLY B 1 81 ? 1.009 16.891 1.043 1 97 81 GLY B C 1
ATOM 1997 O O . GLY B 1 81 ? 1.562 17.125 -0.034 1 97 81 GLY B O 1
ATOM 1998 N N . VAL B 1 82 ? 1.587 16.297 2.086 1 98.31 82 VAL B N 1
ATOM 1999 C CA . VAL B 1 82 ? 3 15.953 1.962 1 98.31 82 VAL B CA 1
ATOM 2000 C C . VAL B 1 82 ? 3.211 14.477 2.32 1 98.31 82 VAL B C 1
ATOM 2002 O O . VAL B 1 82 ? 2.756 14.016 3.369 1 98.31 82 VAL B O 1
ATOM 2005 N N . LEU B 1 83 ? 3.785 13.766 1.445 1 98.56 83 LEU B N 1
ATOM 2006 C CA . LEU B 1 83 ? 4.27 12.406 1.647 1 98.56 83 LEU B CA 1
ATOM 2007 C C . LEU B 1 83 ? 5.793 12.359 1.574 1 98.56 83 LEU B C 1
ATOM 2009 O O . LEU B 1 83 ? 6.398 12.992 0.705 1 98.56 83 LEU B O 1
ATOM 2013 N N . ALA B 1 84 ? 6.43 11.578 2.48 1 98.75 84 ALA B N 1
ATOM 2014 C CA . ALA B 1 84 ? 7.891 11.531 2.484 1 98.75 84 ALA B CA 1
ATOM 2015 C C . ALA B 1 84 ? 8.391 10.203 3.053 1 98.75 84 ALA B C 1
ATOM 2017 O O . ALA B 1 84 ? 7.699 9.562 3.846 1 98.75 84 ALA B O 1
ATOM 2018 N N . PHE B 1 85 ? 9.523 9.867 2.598 1 98.81 85 PHE B N 1
ATOM 2019 C CA . PHE B 1 85 ? 10.305 8.828 3.262 1 98.81 85 PHE B CA 1
ATOM 2020 C C . PHE B 1 85 ? 11.328 9.445 4.211 1 98.81 85 PHE B C 1
ATOM 2022 O O . PHE B 1 85 ? 12.031 10.383 3.842 1 98.81 85 PHE B O 1
ATOM 2029 N N . ILE B 1 86 ? 11.43 8.906 5.379 1 98.56 86 ILE B N 1
ATOM 2030 C CA . ILE B 1 86 ? 12.461 9.289 6.332 1 98.56 86 ILE B CA 1
ATOM 2031 C C . ILE B 1 86 ? 13.359 8.094 6.637 1 98.56 86 ILE B C 1
ATOM 2033 O O . ILE B 1 86 ? 12.898 7.086 7.184 1 98.56 86 ILE B O 1
ATOM 2037 N N . LYS B 1 87 ? 14.562 8.211 6.285 1 98.44 87 LYS B N 1
ATOM 2038 C CA . LYS B 1 87 ? 15.57 7.207 6.637 1 98.44 87 LYS B CA 1
ATOM 2039 C C . LYS B 1 87 ? 16.234 7.539 7.969 1 98.44 87 LYS B C 1
ATOM 2041 O O . LYS B 1 87 ? 16.5 8.711 8.258 1 98.44 87 LYS B O 1
ATOM 2046 N N . MET B 1 88 ? 16.531 6.5 8.742 1 98.69 88 MET B N 1
ATOM 2047 C CA . MET B 1 88 ? 17.062 6.723 10.078 1 98.69 88 MET B CA 1
ATOM 2048 C C . MET B 1 88 ? 18.219 5.766 10.375 1 98.69 88 MET B C 1
ATOM 2050 O O . MET B 1 88 ? 18.109 4.562 10.141 1 98.69 88 MET B O 1
ATOM 2054 N N . ALA B 1 89 ? 19.297 6.309 10.805 1 98.56 89 ALA B N 1
ATOM 2055 C CA . ALA B 1 89 ? 20.359 5.527 11.43 1 98.56 89 ALA B CA 1
ATOM 2056 C C . ALA B 1 89 ? 20.141 5.43 12.938 1 98.56 89 ALA B C 1
ATOM 2058 O O . ALA B 1 89 ? 19.891 6.438 13.602 1 98.56 89 ALA B O 1
ATOM 2059 N N . ILE B 1 90 ? 20.25 4.23 13.477 1 98.38 90 ILE B N 1
ATOM 2060 C CA . ILE B 1 90 ? 19.891 4.07 14.883 1 98.38 90 ILE B CA 1
ATOM 2061 C C . ILE B 1 90 ? 21 3.332 15.617 1 98.38 90 ILE B C 1
ATOM 2063 O O . ILE B 1 90 ? 21.906 2.775 14.992 1 98.38 90 ILE B O 1
ATOM 2067 N N . GLU B 1 91 ? 20.953 3.441 16.906 1 97.69 91 GLU B N 1
ATOM 2068 C CA . GLU B 1 91 ? 21.766 2.549 17.75 1 97.69 91 GLU B CA 1
ATOM 2069 C C . GLU B 1 91 ? 21.234 1.118 17.688 1 97.69 91 GLU B C 1
ATOM 2071 O O . GLU B 1 91 ? 20.078 0.865 18.031 1 97.69 91 GLU B O 1
ATOM 2076 N N . PRO B 1 92 ? 22.094 0.242 17.344 1 95.62 92 PRO B N 1
ATOM 2077 C CA . PRO B 1 92 ? 21.641 -1.128 17.094 1 95.62 92 PRO B CA 1
ATOM 2078 C C . PRO B 1 92 ? 20.891 -1.721 18.281 1 95.62 92 PRO B C 1
ATOM 2080 O O . PRO B 1 92 ? 19.875 -2.395 18.094 1 95.62 92 PRO B O 1
ATOM 2083 N N . GLN B 1 93 ? 21.25 -1.41 19.453 1 96.94 93 GLN B N 1
ATOM 2084 C CA . GLN B 1 93 ? 20.641 -1.99 20.656 1 96.94 93 GLN B CA 1
ATOM 2085 C C . GLN B 1 93 ? 19.266 -1.39 20.922 1 96.94 93 GLN B C 1
ATOM 2087 O O . GLN B 1 93 ? 18.516 -1.903 21.75 1 96.94 93 GLN B O 1
ATOM 2092 N N . MET B 1 94 ? 18.969 -0.301 20.203 1 97.69 94 MET B N 1
ATOM 2093 C CA . MET B 1 94 ? 17.719 0.41 20.453 1 97.69 94 MET B CA 1
ATOM 2094 C C . MET B 1 94 ? 16.703 0.146 19.359 1 97.69 94 MET B C 1
ATOM 2096 O O . MET B 1 94 ? 15.656 0.793 19.297 1 97.69 94 MET B O 1
ATOM 2100 N N . ARG B 1 95 ? 16.969 -0.768 18.5 1 97.75 95 ARG B N 1
ATOM 2101 C CA . ARG B 1 95 ? 16.141 -1.021 17.312 1 97.75 95 ARG B CA 1
ATOM 2102 C C . ARG B 1 95 ? 14.695 -1.301 17.703 1 97.75 95 ARG B C 1
ATOM 2104 O O . ARG B 1 95 ? 13.773 -0.68 17.172 1 97.75 95 ARG B O 1
ATOM 2111 N N . GLU B 1 96 ? 14.484 -2.191 18.625 1 97.81 96 GLU B N 1
ATOM 2112 C CA . GLU B 1 96 ? 13.125 -2.555 19.031 1 9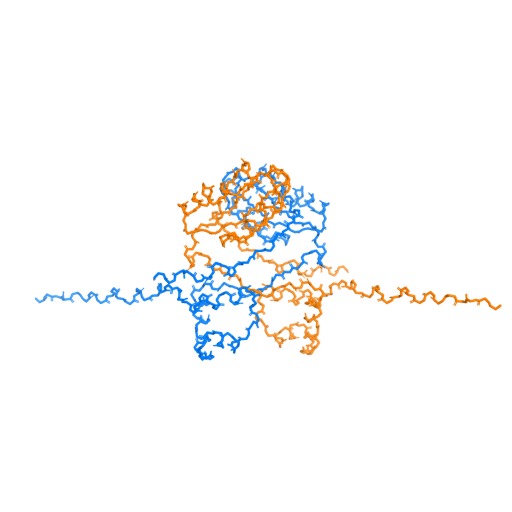7.81 96 GLU B CA 1
ATOM 2113 C C . GLU B 1 96 ? 12.391 -1.357 19.625 1 97.81 96 GLU B C 1
ATOM 2115 O O . GLU B 1 96 ? 11.203 -1.149 19.344 1 97.81 96 GLU B O 1
ATOM 2120 N N . HIS B 1 97 ? 13.094 -0.63 20.422 1 98.19 97 HIS B N 1
ATOM 2121 C CA . HIS B 1 97 ? 12.508 0.565 21.016 1 98.19 97 HIS B CA 1
ATOM 2122 C C . HIS B 1 97 ? 12.094 1.572 19.953 1 98.19 97 HIS B C 1
ATOM 2124 O O . HIS B 1 97 ? 10.977 2.082 19.969 1 98.19 97 HIS B O 1
ATOM 2130 N N . VAL B 1 98 ? 12.953 1.838 18.984 1 98.38 98 VAL B N 1
ATOM 2131 C CA . VAL B 1 98 ? 12.695 2.805 17.922 1 98.38 98 VAL B CA 1
ATOM 2132 C C . VAL B 1 98 ? 11.492 2.354 17.094 1 98.38 98 VAL B C 1
ATOM 2134 O O . VAL B 1 98 ? 10.578 3.143 16.828 1 98.38 98 VAL B O 1
ATOM 2137 N N . ILE B 1 99 ? 11.445 1.063 16.766 1 98.5 99 ILE B N 1
ATOM 2138 C CA . ILE B 1 99 ? 10.359 0.509 15.961 1 98.5 99 ILE B CA 1
ATOM 2139 C C . ILE B 1 99 ? 9.039 0.656 16.703 1 98.5 99 ILE B C 1
ATOM 2141 O O . ILE B 1 99 ? 8.039 1.103 16.141 1 98.5 99 ILE B O 1
ATOM 2145 N N . THR B 1 100 ? 9.047 0.334 17.969 1 98.06 100 THR B N 1
ATOM 2146 C CA . THR B 1 100 ? 7.844 0.4 18.797 1 98.06 100 THR B CA 1
ATOM 2147 C C . THR B 1 100 ? 7.309 1.827 18.844 1 98.06 100 THR B C 1
ATOM 2149 O O . THR B 1 100 ? 6.109 2.053 18.688 1 98.06 100 THR B O 1
ATOM 2152 N N . GLU B 1 101 ? 8.148 2.775 19.062 1 97.81 101 GLU B N 1
ATOM 2153 C CA . GLU B 1 101 ? 7.742 4.172 19.172 1 97.81 101 GLU B CA 1
ATOM 2154 C C . GLU B 1 101 ? 7.238 4.707 17.828 1 97.81 101 GLU B C 1
ATOM 2156 O O . GLU B 1 101 ? 6.254 5.449 17.781 1 97.81 101 GLU B O 1
ATOM 2161 N N . LEU B 1 102 ? 7.926 4.324 16.766 1 98.12 102 LEU B N 1
ATOM 2162 C CA . LEU B 1 102 ? 7.512 4.781 15.438 1 98.12 102 LEU B CA 1
ATOM 2163 C C . LEU B 1 102 ? 6.113 4.27 15.102 1 98.12 102 LEU B C 1
ATOM 2165 O O . LEU B 1 102 ? 5.324 4.98 14.477 1 98.12 102 LEU B O 1
ATOM 2169 N N . LYS B 1 103 ? 5.801 3.068 15.539 1 97.38 103 LYS B N 1
ATOM 2170 C CA . LYS B 1 103 ? 4.512 2.451 15.25 1 97.38 103 LYS B CA 1
ATOM 2171 C C . LYS B 1 103 ? 3.375 3.197 15.953 1 97.38 103 LYS B C 1
ATOM 2173 O O . LYS B 1 103 ? 2.213 3.068 15.562 1 97.38 103 LYS B O 1
ATOM 2178 N N . LYS B 1 104 ? 3.686 3.986 16.906 1 95.56 104 LYS B N 1
ATOM 2179 C CA . LYS B 1 104 ? 2.68 4.73 17.656 1 95.56 104 LYS B CA 1
ATOM 2180 C C . LYS B 1 104 ? 2.314 6.031 16.953 1 95.56 104 LYS B C 1
ATOM 2182 O O . LYS B 1 104 ? 1.292 6.648 17.266 1 95.56 104 LYS B O 1
ATOM 2187 N N . ILE B 1 105 ? 3.186 6.48 16.109 1 95.44 105 ILE B N 1
ATOM 2188 C CA . ILE B 1 105 ? 2.977 7.754 15.445 1 95.44 105 ILE B CA 1
ATOM 2189 C C . ILE B 1 105 ? 1.942 7.59 14.328 1 95.44 105 ILE B C 1
ATOM 2191 O O . ILE B 1 105 ? 2.154 6.828 13.383 1 95.44 105 ILE B O 1
ATOM 2195 N N . LYS B 1 106 ? 0.884 8.297 14.305 1 93.5 106 LYS B N 1
ATOM 2196 C CA . LYS B 1 106 ? -0.247 8.125 13.398 1 93.5 106 LYS B CA 1
ATOM 2197 C C . LYS B 1 106 ? 0.146 8.461 11.961 1 93.5 106 LYS B C 1
ATOM 2199 O O . LYS B 1 106 ? -0.395 7.883 11.016 1 93.5 106 LYS B O 1
ATOM 2204 N N . ASN B 1 107 ? 1.116 9.32 11.859 1 95.5 107 ASN B N 1
ATOM 2205 C CA . ASN B 1 107 ? 1.505 9.781 10.523 1 95.5 107 ASN B CA 1
ATOM 2206 C C . ASN B 1 107 ? 2.428 8.781 9.836 1 95.5 107 ASN B C 1
ATOM 2208 O O . ASN B 1 107 ? 2.68 8.883 8.633 1 95.5 107 ASN B O 1
ATOM 2212 N N . VAL B 1 108 ? 2.99 7.84 10.594 1 97.88 108 VAL B N 1
ATOM 2213 C CA . VAL B 1 108 ? 3.816 6.793 10 1 97.88 108 VAL B CA 1
ATOM 2214 C C . VAL B 1 108 ? 2.926 5.711 9.391 1 97.88 108 VAL B C 1
ATOM 2216 O O . VAL B 1 108 ? 2.271 4.957 10.117 1 97.88 108 VAL B O 1
ATOM 2219 N N . ILE B 1 109 ? 3.014 5.613 8.055 1 97.69 109 ILE B N 1
ATOM 2220 C CA . ILE B 1 109 ? 2.02 4.758 7.422 1 97.69 109 ILE B CA 1
ATOM 2221 C C . ILE B 1 109 ? 2.699 3.504 6.871 1 97.69 109 ILE B C 1
ATOM 2223 O O . ILE B 1 109 ? 2.033 2.512 6.57 1 97.69 109 ILE B O 1
ATOM 2227 N N . GLU B 1 110 ? 3.973 3.463 6.641 1 98.38 110 GLU B N 1
ATOM 2228 C CA . GLU B 1 110 ? 4.801 2.299 6.344 1 98.38 110 GLU B CA 1
ATOM 2229 C C . GLU B 1 110 ? 6.113 2.344 7.121 1 98.38 110 GLU B C 1
ATOM 2231 O O . GLU B 1 110 ? 6.652 3.422 7.379 1 98.38 110 GLU B O 1
ATOM 2236 N N . LEU B 1 111 ? 6.609 1.204 7.457 1 98.75 111 LEU B N 1
ATOM 2237 C CA . LEU B 1 111 ? 7.816 1.113 8.273 1 98.75 111 LEU B CA 1
ATOM 2238 C C . LEU B 1 111 ? 8.648 -0.102 7.883 1 98.75 111 LEU B C 1
ATOM 2240 O O . LEU B 1 111 ? 8.141 -1.223 7.84 1 98.75 111 LEU B O 1
ATOM 2244 N N . TYR B 1 112 ? 9.898 0.16 7.629 1 98.75 112 TYR B N 1
ATOM 2245 C CA . TYR B 1 112 ? 10.773 -0.881 7.098 1 98.75 112 TYR B CA 1
ATOM 2246 C C . TYR B 1 112 ? 12.102 -0.899 7.836 1 98.75 112 TYR B C 1
ATOM 2248 O O . TYR B 1 112 ? 12.648 0.155 8.172 1 98.75 112 TYR B O 1
ATOM 2256 N N . GLU B 1 113 ? 12.656 -2.076 8.07 1 98.75 113 GLU B N 1
ATOM 2257 C CA . GLU B 1 113 ? 14.094 -2.248 8.281 1 98.75 113 GLU B CA 1
ATOM 2258 C C . GLU B 1 113 ? 14.812 -2.49 6.957 1 98.75 113 GLU B C 1
ATOM 2260 O O . GLU B 1 113 ? 14.414 -3.352 6.172 1 98.75 113 GLU B O 1
ATOM 2265 N N . VAL B 1 114 ? 15.867 -1.734 6.75 1 98.62 114 VAL B N 1
ATOM 2266 C CA . VAL B 1 114 ? 16.453 -1.775 5.418 1 98.62 114 VAL B CA 1
ATOM 2267 C C . VAL B 1 114 ? 17.969 -1.952 5.527 1 98.62 114 VAL B C 1
ATOM 2269 O O . VAL B 1 114 ? 18.562 -1.703 6.582 1 98.62 114 VAL B O 1
ATOM 2272 N N . SER B 1 115 ? 18.578 -2.412 4.438 1 97.88 115 SER B N 1
ATOM 2273 C CA . SER B 1 115 ? 20.031 -2.469 4.312 1 97.88 115 SER B CA 1
ATOM 2274 C C . SER B 1 115 ? 20.594 -1.146 3.807 1 97.88 115 SER B C 1
ATOM 2276 O O . SER B 1 115 ? 19.859 -0.284 3.34 1 97.88 115 SER B O 1
ATOM 2278 N N . GLY B 1 116 ? 21.859 -0.979 3.971 1 95.19 116 GLY B N 1
ATOM 2279 C CA . GLY B 1 116 ? 22.5 0.214 3.447 1 95.19 116 GLY B CA 1
ATOM 2280 C C . GLY B 1 116 ? 23 1.151 4.535 1 95.19 116 GLY B C 1
ATOM 2281 O O . GLY B 1 116 ? 23.391 0.705 5.609 1 95.19 116 GLY B O 1
ATOM 2282 N N . GLU B 1 117 ? 22.953 2.396 4.188 1 94.69 117 GLU B N 1
ATOM 2283 C CA . GLU B 1 117 ? 23.516 3.42 5.062 1 94.69 117 GLU B CA 1
ATOM 2284 C C . GLU B 1 117 ? 22.625 3.66 6.277 1 94.69 117 GLU B C 1
ATOM 2286 O O . GLU B 1 117 ? 23.109 4.031 7.348 1 94.69 117 GLU B O 1
ATOM 2291 N N . TYR B 1 118 ? 21.391 3.449 6.094 1 97.88 118 TYR B N 1
ATOM 2292 C CA . TYR B 1 118 ? 20.422 3.643 7.164 1 97.88 118 TYR B CA 1
ATOM 2293 C C . TYR B 1 118 ? 19.828 2.311 7.605 1 97.88 118 TYR B C 1
ATOM 2295 O O . TYR B 1 118 ? 19.953 1.302 6.91 1 97.88 118 TYR B O 1
ATOM 2303 N N . ASP B 1 119 ? 19.156 2.283 8.766 1 98.56 119 ASP B N 1
ATOM 2304 C CA . ASP B 1 119 ? 18.672 1.048 9.375 1 98.56 119 ASP B CA 1
ATOM 2305 C C . ASP B 1 119 ? 17.156 0.916 9.211 1 98.56 119 ASP B C 1
ATOM 2307 O O . ASP B 1 119 ? 16.641 -0.193 9.062 1 98.56 119 ASP B O 1
ATOM 2311 N N . ILE B 1 120 ? 16.5 2.068 9.297 1 98.75 120 ILE B N 1
ATOM 2312 C CA . ILE B 1 120 ? 15.039 2.109 9.289 1 98.75 120 ILE B CA 1
ATOM 2313 C C . ILE B 1 120 ? 14.562 3.145 8.273 1 98.75 120 ILE B C 1
ATOM 2315 O O . ILE B 1 120 ? 15.18 4.199 8.117 1 98.75 120 ILE B O 1
ATOM 2319 N N . MET B 1 121 ? 13.516 2.855 7.582 1 98.75 121 MET B N 1
ATOM 2320 C CA . MET B 1 121 ? 12.859 3.807 6.691 1 98.75 121 MET B CA 1
ATOM 2321 C C . MET B 1 121 ? 11.352 3.838 6.945 1 98.75 121 MET B C 1
ATOM 2323 O O . MET B 1 121 ? 10.711 2.789 7.023 1 98.75 121 MET B O 1
ATOM 2327 N N . ALA B 1 122 ? 10.828 5 7.148 1 98.75 122 ALA B N 1
ATOM 2328 C CA . ALA B 1 122 ? 9.391 5.195 7.363 1 98.75 122 ALA B CA 1
ATOM 2329 C C . ALA B 1 122 ? 8.781 6.051 6.258 1 98.75 122 ALA B C 1
ATOM 2331 O O . ALA B 1 122 ? 9.391 7.023 5.809 1 98.75 122 ALA B O 1
ATOM 2332 N N . LYS B 1 123 ? 7.676 5.648 5.758 1 98.75 123 LYS B N 1
ATOM 2333 C CA . LYS B 1 123 ? 6.852 6.535 4.941 1 98.75 123 LYS B CA 1
ATOM 2334 C C . LYS B 1 123 ? 5.875 7.328 5.809 1 98.75 123 LYS B C 1
ATOM 2336 O O . LYS B 1 123 ? 5.148 6.75 6.621 1 98.75 123 LYS B O 1
ATOM 2341 N N . VAL B 1 124 ? 5.863 8.641 5.688 1 98.5 124 VAL B N 1
ATOM 2342 C CA . VAL B 1 124 ? 5.023 9.477 6.535 1 98.5 124 VAL B CA 1
ATOM 2343 C C . VAL B 1 124 ? 4.109 10.344 5.668 1 98.5 124 VAL B C 1
ATOM 2345 O O . VAL B 1 124 ? 4.453 10.68 4.535 1 98.5 124 VAL B O 1
ATOM 2348 N N . VAL B 1 125 ? 3.018 10.625 6.203 1 98 125 VAL B N 1
ATOM 2349 C CA . VAL B 1 125 ? 2.057 11.539 5.594 1 98 125 VAL B CA 1
ATOM 2350 C C . VAL B 1 125 ? 1.759 12.688 6.555 1 98 125 VAL B C 1
ATOM 2352 O O . VAL B 1 125 ? 1.466 12.461 7.73 1 98 125 VAL B O 1
ATOM 2355 N N . VAL B 1 126 ? 1.896 13.945 6.09 1 97.69 126 VAL B N 1
ATOM 2356 C CA . VAL B 1 126 ? 1.683 15.117 6.93 1 97.69 126 VAL B CA 1
ATOM 2357 C C . VAL B 1 126 ? 0.921 16.188 6.148 1 97.69 126 VAL B C 1
ATOM 2359 O O . VAL B 1 126 ? 0.802 16.094 4.922 1 97.69 126 VAL B O 1
ATOM 2362 N N . LYS B 1 127 ? 0.429 17.141 6.832 1 96.75 127 LYS B N 1
ATOM 2363 C CA . LYS B 1 127 ? -0.433 18.156 6.223 1 96.75 127 LYS B CA 1
ATOM 2364 C C . LYS B 1 127 ? 0.369 19.094 5.336 1 96.75 127 LYS B C 1
ATOM 2366 O O . LYS B 1 127 ? -0.115 19.547 4.293 1 96.75 127 LYS B O 1
ATOM 2371 N N . ASN B 1 128 ? 1.554 19.422 5.824 1 97.38 128 ASN B N 1
ATOM 2372 C CA . ASN B 1 128 ? 2.402 20.406 5.141 1 97.38 128 ASN B CA 1
ATOM 2373 C C . ASN B 1 128 ? 3.859 20.281 5.578 1 97.38 128 ASN B C 1
ATOM 2375 O O . ASN B 1 128 ? 4.191 19.438 6.414 1 97.38 128 ASN B O 1
ATOM 2379 N N . VAL B 1 129 ? 4.672 21.094 5.004 1 97.25 129 VAL B N 1
ATOM 2380 C CA . VAL B 1 129 ? 6.105 21.031 5.25 1 97.25 129 VAL B CA 1
ATOM 2381 C C . VAL B 1 129 ? 6.398 21.406 6.703 1 97.25 129 VAL B C 1
ATOM 2383 O O . VAL B 1 129 ? 7.305 20.844 7.324 1 97.25 129 VAL B O 1
ATOM 2386 N N . SER B 1 130 ? 5.59 22.344 7.223 1 97.69 130 SER B N 1
ATOM 2387 C CA . SER B 1 130 ? 5.762 22.719 8.625 1 97.69 130 SER B CA 1
ATOM 2388 C C . SER B 1 130 ? 5.555 21.516 9.547 1 97.69 130 SER B C 1
ATOM 2390 O O . SER B 1 130 ? 6.344 21.297 10.461 1 97.69 130 SER B O 1
ATOM 2392 N N . GLU B 1 131 ? 4.559 20.719 9.344 1 97.12 131 GLU B N 1
ATOM 2393 C CA . GLU B 1 131 ? 4.312 19.531 10.141 1 97.12 131 GLU B CA 1
ATOM 2394 C C . GLU B 1 131 ? 5.418 18.5 9.945 1 97.12 131 GLU B C 1
ATOM 2396 O O . GLU B 1 131 ? 5.777 17.781 10.875 1 97.12 131 GLU B O 1
ATOM 2401 N N . LEU B 1 132 ? 5.965 18.406 8.711 1 97.75 132 LEU B N 1
ATOM 2402 C CA . LEU B 1 132 ? 7.102 17.516 8.469 1 97.75 132 LEU B CA 1
ATOM 2403 C C . LEU B 1 132 ? 8.297 17.938 9.32 1 97.75 132 LEU B C 1
ATOM 2405 O O . LEU B 1 132 ? 8.93 17.078 9.953 1 97.75 132 LEU B O 1
ATOM 2409 N N . ARG B 1 133 ? 8.531 19.203 9.32 1 96.56 133 ARG B N 1
ATOM 2410 C CA . ARG B 1 133 ? 9.609 19.734 10.141 1 96.56 133 ARG B CA 1
ATOM 2411 C C . ARG B 1 133 ? 9.406 19.391 11.609 1 96.56 133 ARG B C 1
ATOM 2413 O O . ARG B 1 133 ? 10.336 18.953 12.289 1 96.56 133 ARG B O 1
ATOM 2420 N N . ASP B 1 134 ? 8.195 19.531 12.086 1 96.12 134 ASP B N 1
ATOM 2421 C CA . ASP B 1 134 ? 7.875 19.188 13.469 1 96.12 134 ASP B CA 1
ATOM 2422 C C . ASP B 1 134 ? 8.094 17.703 13.742 1 96.12 134 ASP B C 1
ATOM 2424 O O . ASP B 1 134 ? 8.586 17.328 14.805 1 96.12 134 ASP B O 1
ATOM 2428 N N . THR B 1 135 ? 7.684 16.891 12.797 1 94.62 135 THR B N 1
ATOM 2429 C CA . THR B 1 135 ? 7.91 15.461 12.922 1 94.62 135 THR B CA 1
ATOM 2430 C C . THR B 1 135 ? 9.398 15.164 13.07 1 94.62 135 THR B C 1
ATOM 2432 O O . THR B 1 135 ? 9.797 14.391 13.945 1 94.62 135 THR B O 1
ATOM 2435 N N . LEU B 1 136 ? 10.219 15.797 12.312 1 92.62 136 LEU B N 1
ATOM 2436 C CA . LEU B 1 136 ? 11.656 15.562 12.281 1 92.62 136 LEU B CA 1
ATOM 2437 C C . LEU B 1 136 ? 12.328 16.125 13.531 1 92.62 136 LEU B C 1
ATOM 2439 O O . LEU B 1 136 ? 13.18 15.469 14.141 1 92.62 136 LEU B O 1
ATOM 2443 N N . LEU B 1 137 ? 11.883 17.297 13.945 1 91.38 137 LEU B N 1
ATOM 2444 C CA . LEU B 1 137 ? 12.625 18.047 14.945 1 91.38 137 LEU B CA 1
ATOM 2445 C C . LEU B 1 137 ? 12.078 17.781 16.344 1 91.38 137 LEU B C 1
ATOM 2447 O O . LEU B 1 137 ? 12.781 17.938 17.344 1 91.38 137 LEU B O 1
ATOM 2451 N N . THR B 1 138 ? 10.852 17.359 16.422 1 92 138 THR B 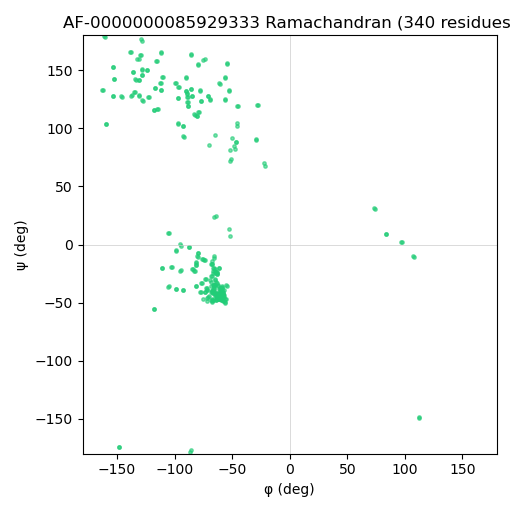N 1
ATOM 2452 C CA . THR B 1 138 ? 10.227 17.203 17.734 1 92 138 THR B CA 1
ATOM 2453 C C . THR B 1 138 ? 9.859 15.734 17.969 1 92 138 THR B C 1
ATOM 2455 O O . THR B 1 138 ? 10.406 15.102 18.875 1 92 138 THR B O 1
ATOM 2458 N N . THR B 1 139 ? 9.125 15.164 17.109 1 92.81 139 THR B N 1
ATOM 2459 C CA . THR B 1 139 ? 8.609 13.812 17.344 1 92.81 139 THR B CA 1
ATOM 2460 C C . THR B 1 139 ? 9.742 12.789 17.328 1 92.81 139 THR B C 1
ATOM 2462 O O . THR B 1 139 ? 9.922 12.039 18.281 1 92.81 139 THR B O 1
ATOM 2465 N N . LEU B 1 140 ? 10.586 12.82 16.312 1 95 140 LEU B N 1
ATOM 2466 C CA . LEU B 1 140 ? 11.617 11.797 16.156 1 95 140 LEU B CA 1
ATOM 2467 C C . LEU B 1 140 ? 12.766 12.031 17.125 1 95 140 LEU B C 1
ATOM 2469 O O . LEU B 1 140 ? 13.383 11.078 17.594 1 95 140 LEU B O 1
ATOM 2473 N N . THR B 1 141 ? 13.047 13.305 17.406 1 92.88 141 THR B N 1
ATOM 2474 C CA . THR B 1 141 ? 14.156 13.625 18.297 1 92.88 141 THR B CA 1
ATOM 2475 C C . THR B 1 141 ? 13.867 13.125 19.719 1 92.88 141 THR B C 1
ATOM 2477 O O . THR B 1 141 ? 14.797 12.938 20.5 1 92.88 141 THR B O 1
ATOM 2480 N N . LYS B 1 142 ? 12.609 12.906 19.984 1 94.62 142 LYS B N 1
ATOM 2481 C CA . LYS B 1 142 ? 12.219 12.43 21.312 1 94.62 142 LYS B CA 1
ATOM 2482 C C . LYS B 1 142 ? 12.414 10.914 21.438 1 94.62 142 LYS B C 1
ATOM 2484 O O . LYS B 1 142 ? 12.398 10.367 22.531 1 94.62 142 LYS B O 1
ATOM 2489 N N . ILE B 1 143 ? 12.516 10.312 20.344 1 96.38 143 ILE B N 1
ATOM 2490 C CA . ILE B 1 143 ? 12.742 8.867 20.344 1 96.38 143 ILE B CA 1
ATOM 2491 C C . ILE B 1 143 ? 14.227 8.578 20.547 1 96.38 143 ILE B C 1
ATOM 2493 O O . ILE B 1 143 ? 15.039 8.859 19.672 1 96.38 143 ILE B O 1
ATOM 2497 N N . GLY B 1 144 ? 14.602 8.039 21.625 1 95.69 144 GLY B N 1
ATOM 2498 C CA . GLY B 1 144 ? 15.984 7.656 21.859 1 95.69 144 GLY B CA 1
ATOM 2499 C C . GLY B 1 144 ? 16.5 6.617 20.875 1 95.69 144 GLY B C 1
ATOM 2500 O O . GLY B 1 144 ? 15.758 5.707 20.5 1 95.69 144 GLY B O 1
ATOM 2501 N N . GLY B 1 145 ? 17.781 6.812 20.422 1 97.5 145 GLY B N 1
ATOM 2502 C CA . GLY B 1 145 ? 18.406 5.781 19.609 1 97.5 145 GLY B CA 1
ATOM 2503 C C . GLY B 1 145 ? 18.531 6.172 18.141 1 97.5 145 GLY B C 1
ATOM 2504 O O . GLY B 1 145 ? 19.203 5.484 17.375 1 97.5 145 GLY B O 1
ATOM 2505 N N . ILE B 1 146 ? 17.891 7.277 17.734 1 98 146 ILE B N 1
ATOM 2506 C CA . ILE B 1 146 ? 18.016 7.762 16.375 1 98 146 ILE B CA 1
ATOM 2507 C C . ILE B 1 146 ? 19.219 8.703 16.281 1 98 146 ILE B C 1
ATOM 2509 O O . ILE B 1 146 ? 19.25 9.75 16.922 1 98 146 ILE B O 1
ATOM 2513 N N . ASN B 1 147 ? 20.125 8.391 15.438 1 96.75 147 ASN B N 1
ATOM 2514 C CA . ASN B 1 147 ? 21.375 9.133 15.352 1 96.75 147 ASN B CA 1
ATOM 2515 C C . ASN B 1 147 ? 21.344 10.148 14.219 1 96.75 147 ASN B C 1
ATOM 2517 O O . ASN B 1 147 ? 21.938 11.227 14.328 1 96.75 147 ASN B O 1
ATOM 2521 N N . LYS B 1 148 ? 20.734 9.727 13.172 1 96.12 148 LYS B N 1
ATOM 2522 C CA . LYS B 1 148 ? 20.734 10.531 11.953 1 96.12 148 LYS B CA 1
ATOM 2523 C C . LYS B 1 148 ? 19.484 10.234 11.117 1 96.12 148 LYS B C 1
ATOM 2525 O O . LYS B 1 148 ? 19.016 9.094 11.062 1 96.12 148 LYS B O 1
ATOM 2530 N N . THR B 1 149 ? 18.984 11.289 10.523 1 97.25 149 THR B N 1
ATOM 2531 C CA . THR B 1 149 ? 17.844 11.102 9.617 1 97.25 149 THR B CA 1
ATOM 2532 C C . THR B 1 149 ? 18.109 11.758 8.273 1 97.25 149 THR B C 1
ATOM 2534 O O . THR B 1 149 ? 18.922 12.688 8.172 1 97.25 149 THR B O 1
ATOM 2537 N N . SER B 1 150 ? 17.562 11.258 7.23 1 97.12 150 SER B N 1
ATOM 2538 C CA . SER B 1 150 ? 17.5 11.836 5.891 1 97.12 150 SER B CA 1
ATOM 2539 C C . SER B 1 150 ? 16.094 11.711 5.297 1 97.12 150 SER B C 1
ATOM 2541 O O . SER B 1 150 ? 15.5 10.641 5.332 1 97.12 150 SER B O 1
ATOM 2543 N N . THR B 1 151 ? 15.641 12.82 4.785 1 97.81 151 THR B N 1
ATOM 2544 C CA . THR B 1 151 ? 14.258 12.852 4.324 1 97.81 151 THR B CA 1
ATOM 2545 C C . THR B 1 151 ? 14.195 12.984 2.805 1 97.81 151 THR B C 1
ATOM 2547 O O . THR B 1 151 ? 14.953 13.758 2.213 1 97.81 151 THR B O 1
ATOM 2550 N N . MET B 1 152 ? 13.398 12.203 2.145 1 98.19 152 MET B N 1
ATOM 2551 C CA . MET B 1 152 ? 13.039 12.32 0.734 1 98.19 152 MET B CA 1
ATOM 2552 C C . MET B 1 152 ? 11.555 12.625 0.575 1 98.19 152 MET B C 1
ATOM 2554 O O . MET B 1 152 ? 10.703 11.812 0.946 1 98.19 152 MET B O 1
ATOM 2558 N N . ILE B 1 153 ? 11.273 13.773 0.03 1 98.69 153 ILE B N 1
ATOM 2559 C CA . ILE B 1 153 ? 9.883 14.117 -0.228 1 98.69 153 ILE B CA 1
ATOM 2560 C C . ILE B 1 153 ? 9.398 13.398 -1.485 1 98.69 153 ILE B C 1
ATOM 2562 O O . ILE B 1 153 ? 10.109 13.336 -2.488 1 98.69 153 ILE B O 1
ATOM 2566 N N . ILE B 1 154 ? 8.266 12.797 -1.403 1 98.75 154 ILE B N 1
ATOM 2567 C CA . ILE B 1 154 ? 7.641 12.188 -2.574 1 98.75 154 ILE B CA 1
ATOM 2568 C C . ILE B 1 154 ? 6.938 13.258 -3.402 1 98.75 154 ILE B C 1
ATOM 2570 O O . ILE B 1 154 ? 5.895 13.773 -2.996 1 98.75 154 ILE B O 1
ATOM 2574 N N . MET B 1 155 ? 7.488 13.492 -4.488 1 98.12 155 MET B N 1
ATOM 2575 C CA . MET B 1 155 ? 6.953 14.539 -5.355 1 98.12 155 MET B CA 1
ATOM 2576 C C . MET B 1 155 ? 5.762 14.023 -6.156 1 98.12 155 MET B C 1
ATOM 2578 O O . MET B 1 155 ? 4.844 14.789 -6.469 1 98.12 155 MET B O 1
ATOM 2582 N N . LYS B 1 156 ? 5.84 12.812 -6.527 1 97.88 156 LYS B N 1
ATOM 2583 C CA . LYS B 1 156 ? 4.77 12.172 -7.285 1 97.88 156 LYS B CA 1
ATOM 2584 C C . LYS B 1 156 ? 4.762 10.664 -7.051 1 97.88 156 LYS B C 1
ATOM 2586 O O . LYS B 1 156 ? 5.82 10.023 -7.043 1 97.88 156 LYS B O 1
ATOM 2591 N N . GLU B 1 157 ? 3.654 10.18 -6.703 1 97.81 157 GLU B N 1
ATOM 2592 C CA . GLU B 1 157 ? 3.438 8.734 -6.648 1 97.81 157 GLU B CA 1
ATOM 2593 C C . GLU B 1 157 ? 2.76 8.227 -7.918 1 97.81 157 GLU B C 1
ATOM 2595 O O . GLU B 1 157 ? 1.716 8.742 -8.32 1 97.81 157 GLU B O 1
ATOM 2600 N N . HIS B 1 158 ? 3.34 7.238 -8.594 1 97.69 158 HIS B N 1
ATOM 2601 C CA . HIS B 1 158 ? 2.766 6.676 -9.812 1 97.69 158 HIS B CA 1
ATOM 2602 C C . HIS B 1 158 ? 2.018 5.379 -9.516 1 97.69 158 HIS B C 1
ATOM 2604 O O . HIS B 1 158 ? 2.457 4.578 -8.688 1 97.69 158 HIS B O 1
ATOM 2610 N N . SER B 1 159 ? 0.903 5.199 -10.125 1 94.56 159 SER B N 1
ATOM 2611 C CA . SER B 1 159 ? 0.137 3.969 -9.969 1 94.56 159 SER B CA 1
ATOM 2612 C C . SER B 1 159 ? 0.829 2.797 -10.656 1 94.56 159 SER B C 1
ATOM 2614 O O . SER B 1 159 ? 1.257 2.91 -11.812 1 94.56 159 SER B O 1
ATOM 2616 N N . CYS B 1 160 ? 1.009 1.736 -9.922 1 94.56 160 CYS B N 1
ATOM 2617 C CA . CYS B 1 160 ? 1.525 0.485 -10.469 1 94.56 160 CYS B CA 1
ATOM 2618 C C . CYS B 1 160 ? 0.444 -0.589 -10.492 1 94.56 160 CYS B C 1
ATOM 2620 O O . CYS B 1 160 ? -0.438 -0.603 -9.625 1 94.56 160 CYS B O 1
ATOM 2622 N N . ASN B 1 161 ? 0.464 -1.417 -11.508 1 92.06 161 ASN B N 1
ATOM 2623 C CA . ASN B 1 161 ? -0.518 -2.486 -11.641 1 92.06 161 ASN B CA 1
ATOM 2624 C C . ASN B 1 161 ? -0.019 -3.789 -11.023 1 92.06 161 ASN B C 1
ATOM 2626 O O . ASN B 1 161 ? 0.614 -4.602 -11.703 1 92.06 161 ASN B O 1
ATOM 2630 N N . LEU B 1 162 ? -0.377 -3.967 -9.797 1 95.12 162 LEU B N 1
ATOM 2631 C CA . LEU B 1 162 ? 0.091 -5.141 -9.07 1 95.12 162 LEU B CA 1
ATOM 2632 C C . LEU B 1 162 ? -0.438 -6.422 -9.703 1 95.12 162 LEU B C 1
ATOM 2634 O O . LEU B 1 162 ? 0.168 -7.484 -9.555 1 95.12 162 LEU B O 1
ATOM 2638 N N . GLU B 1 163 ? -1.557 -6.328 -10.383 1 94.5 163 GLU B N 1
ATOM 2639 C CA . GLU B 1 163 ? -2.168 -7.512 -10.977 1 94.5 163 GLU B CA 1
ATOM 2640 C C . GLU B 1 163 ? -1.234 -8.156 -12 1 94.5 163 GLU B C 1
ATOM 2642 O O . GLU B 1 163 ? -1.37 -9.344 -12.305 1 94.5 163 GLU B O 1
ATOM 2647 N N . LYS B 1 164 ? -0.276 -7.395 -12.5 1 92.56 164 LYS B N 1
ATOM 2648 C CA . LYS B 1 164 ? 0.688 -7.922 -13.469 1 92.56 164 LYS B CA 1
ATOM 2649 C C . LYS B 1 164 ? 1.521 -9.039 -12.852 1 92.56 164 LYS B C 1
ATOM 2651 O O . LYS B 1 164 ? 2.055 -9.891 -13.578 1 92.56 164 LYS B O 1
ATOM 2656 N N . LEU B 1 165 ? 1.62 -9.023 -11.594 1 93.38 165 LEU B N 1
ATOM 2657 C CA . LEU B 1 165 ? 2.414 -10.023 -10.883 1 93.38 165 LEU B CA 1
ATOM 2658 C C . LEU B 1 165 ? 1.786 -11.406 -11.008 1 93.38 165 LEU B C 1
ATOM 2660 O O . LEU B 1 165 ? 2.471 -12.422 -10.852 1 93.38 165 LEU B O 1
ATOM 2664 N N . PHE B 1 166 ? 0.492 -11.406 -11.25 1 91.69 166 PHE B N 1
ATOM 2665 C CA . PHE B 1 166 ? -0.238 -12.664 -11.203 1 91.69 166 PHE B CA 1
ATOM 2666 C C . PHE B 1 166 ? -0.511 -13.18 -12.609 1 91.69 166 PHE B C 1
ATOM 2668 O O . PHE B 1 166 ? -1.048 -14.281 -12.781 1 91.69 166 PHE B O 1
ATOM 2675 N N . GLY B 1 167 ? -0.432 -12.273 -13.555 1 74.88 167 GLY B N 1
ATOM 2676 C CA . GLY B 1 167 ? -0.717 -12.664 -14.922 1 74.88 167 GLY B CA 1
ATOM 2677 C C . GLY B 1 167 ? 0.121 -13.844 -15.391 1 74.88 167 GLY B C 1
ATOM 2678 O O . GLY B 1 167 ? 1.058 -14.258 -14.703 1 74.88 167 GLY B O 1
ATOM 2679 N N . GLU B 1 168 ? -0.392 -14.633 -16.422 1 57.47 168 GLU B N 1
ATOM 2680 C CA . GLU B 1 168 ? -0.086 -15.914 -17.047 1 57.47 168 GLU B CA 1
ATOM 2681 C C . GLU B 1 168 ? 1.405 -16.047 -17.344 1 57.47 168 GLU B C 1
ATOM 2683 O O . GLU B 1 168 ? 2 -15.141 -17.938 1 57.47 168 GLU B O 1
ATOM 2688 N N . GLU B 1 169 ? 2.215 -16.516 -16.469 1 50.19 169 GLU B N 1
ATOM 2689 C CA . GLU B 1 169 ? 3.369 -17.234 -16.984 1 50.19 169 GLU B CA 1
ATOM 2690 C C . GLU B 1 169 ? 3.061 -17.859 -18.344 1 50.19 169 GLU B C 1
ATOM 2692 O O . GLU B 1 169 ? 1.914 -18.219 -18.625 1 50.19 169 GLU B O 1
ATOM 2697 N N . GLU B 1 170 ? 3.711 -17.578 -19.422 1 41.62 170 GLU B N 1
ATOM 2698 C CA . GLU B 1 170 ? 3.717 -18.375 -20.641 1 41.62 170 GLU B CA 1
ATOM 2699 C C . GLU B 1 170 ? 3.498 -19.859 -20.344 1 41.62 170 GLU B C 1
ATOM 2701 O O . GLU B 1 170 ? 4.117 -20.406 -19.438 1 41.62 170 GLU B O 1
ATOM 2706 N N . HIS B 1 171 ? 2.344 -20.547 -20.266 1 38.22 171 HIS B N 1
ATOM 2707 C CA . HIS B 1 171 ? 2.283 -21.969 -20.578 1 38.22 171 HIS B CA 1
ATOM 2708 C C . HIS B 1 171 ? 3.441 -22.375 -21.484 1 38.22 171 HIS B C 1
ATOM 2710 O O . HIS B 1 171 ? 3.562 -21.875 -22.609 1 38.22 171 HIS B O 1
ATOM 2716 N N . GLU B 1 172 ? 4.734 -22.391 -20.969 1 31.16 172 GLU B N 1
ATOM 2717 C CA . GLU B 1 172 ? 5.445 -23.453 -21.688 1 31.16 172 GLU B CA 1
ATOM 2718 C C . GLU B 1 172 ? 4.777 -24.812 -21.469 1 31.16 172 GLU B C 1
ATOM 2720 O O . GLU B 1 172 ? 4.309 -25.109 -20.359 1 31.16 172 GLU B O 1
#

Solvent-accessible surface area (backbone atoms only — not comparable to full-atom values): 19016 Å² total; per-residue (Å²): 139,84,82,78,78,81,76,73,79,70,64,76,81,72,69,70,80,65,73,81,48,73,66,54,26,51,52,51,25,50,26,47,68,32,47,78,62,50,62,63,60,50,12,61,76,68,71,50,49,51,69,59,43,50,52,51,53,50,47,38,40,74,70,45,37,45,68,39,41,20,52,44,68,33,48,58,79,71,56,29,66,33,42,30,39,38,34,28,28,57,41,78,92,31,48,67,60,42,53,56,56,48,61,68,38,47,43,38,54,38,39,32,32,34,47,73,92,34,42,34,38,32,34,34,51,29,53,36,69,66,52,45,50,43,41,58,67,48,60,49,63,67,43,68,43,64,76,46,76,50,74,30,46,49,76,39,81,50,90,44,59,57,40,51,63,42,52,81,68,76,84,121,139,84,82,78,78,82,77,72,82,68,66,73,78,70,68,71,81,66,74,80,49,72,67,54,26,50,50,51,26,47,25,47,67,32,47,75,62,50,61,61,61,52,11,61,75,68,71,49,50,51,69,59,44,50,52,51,52,49,47,38,41,75,70,46,36,45,66,37,41,19,51,44,67,34,50,58,80,71,55,29,68,33,42,30,38,40,34,27,27,58,42,77,92,29,48,68,59,42,53,56,56,49,62,67,39,46,43,37,53,38,39,32,33,34,47,73,93,34,43,34,36,32,34,34,52,30,54,37,68,69,52,46,48,43,43,59,67,50,59,49,65,68,42,68,44,63,75,44,75,50,73,29,44,49,75,40,79,50,89,44,60,59,39,52,62,42,52,80,67,76,83,122

Radius of gyration: 24.11 Å; Cα contacts (8 Å, |Δi|>4): 543; chains: 2; bounding box: 56×113×44 Å

Sequence (344 aa):
MENSLDYNSKKEGSNIKKNLDYKDRIILSLLVKDSSISLVDISKVLGISVTATKKRLAKLKDRGIIKQSTIKVNFDKLGYGVLAFIKMAIEPQMREHVITELKKIKNVIELYEVSGEYDIMAKVVVKNVSELRDTLLTTLTKIGGINKTSTMIIMKEHSCNLEKLFGEEEHEMENSLDYNSKKEGSNIKKNLDYKDRIILSLLVKDSSISLVDISKVLGISVTATKKRLAKLKDRGIIKQSTIKVNFDKLGYGVLAFIKMAIEPQMREHVITELKKIKNVIELYEVSGEYDIMAKVVVKNVSELRDTLLTTLTKIGGINKTSTMIIMKEHSCNLEKLFGEEEHE